Protein AF-A0A1D2NHL7-F1 (afdb_monomer)

Foldseek 3Di:
DDDPPDPPLVRQLVVLVVVLVVLVVVLVCLVPDDPVSHDDPVVNVVSVVVNVVSVVVNVVSVVVVVVVVVVVVVVVVVVVVVVVVVVVVVVVVVVVVVVVVVVVVVVVVVVVVVVVVVVCVVVPDDPVVVVVVVVVCVVQEDPDDDPPDDLPDSRHPDDDPVRVCVDPVVVCVVDDVVVNVVVPPDPDDDDDDDDPDDDDDDPDPPPDDPDDDPPPPPPDDDDDDDDDDDDDDDDDDDDDDDDDDDDDDDD

Structure (mmCIF, N/CA/C/O backbone):
data_AF-A0A1D2NHL7-F1
#
_entry.id   AF-A0A1D2NHL7-F1
#
loop_
_atom_site.group_PDB
_atom_site.id
_atom_site.type_symbol
_atom_site.label_atom_id
_atom_site.label_alt_id
_atom_site.label_comp_id
_atom_site.label_asym_id
_atom_site.label_entity_id
_atom_site.label_seq_id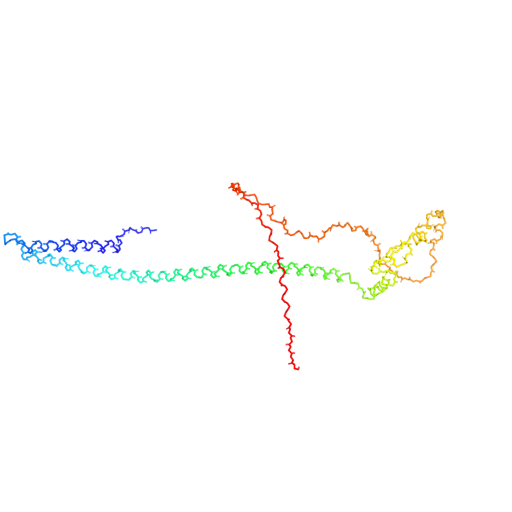
_atom_site.pdbx_PDB_ins_code
_atom_site.Cartn_x
_atom_site.Cartn_y
_atom_site.Cartn_z
_atom_site.occupancy
_atom_site.B_iso_or_equiv
_atom_site.auth_seq_id
_atom_site.auth_comp_id
_atom_site.auth_asym_id
_atom_site.auth_atom_id
_atom_site.pdbx_PDB_model_num
ATOM 1 N N . MET A 1 1 ? -2.638 14.876 27.665 1.00 33.56 1 MET A N 1
ATOM 2 C CA . MET A 1 1 ? -3.626 15.331 28.666 1.00 33.56 1 MET A CA 1
ATOM 3 C C . MET A 1 1 ? -4.374 14.105 29.154 1.00 33.56 1 MET A C 1
ATOM 5 O O . MET A 1 1 ? -5.207 13.591 28.427 1.00 33.56 1 MET A O 1
ATOM 9 N N . SER A 1 2 ? -3.989 13.568 30.312 1.00 39.22 2 SER A N 1
ATOM 10 C CA . SER A 1 2 ? -4.666 12.413 30.906 1.00 39.22 2 SER A CA 1
ATOM 11 C C . SER A 1 2 ? -5.784 12.954 31.784 1.00 39.22 2 SER A C 1
ATOM 13 O O . SER A 1 2 ? -5.514 13.533 32.834 1.00 39.22 2 SER A O 1
ATOM 15 N N . THR A 1 3 ? -7.026 12.843 31.326 1.00 40.97 3 THR A N 1
ATOM 16 C CA . THR A 1 3 ? -8.191 13.068 32.180 1.00 40.97 3 THR A CA 1
ATOM 17 C C . THR A 1 3 ? -8.147 12.065 33.340 1.00 40.97 3 THR A C 1
ATOM 19 O O . THR A 1 3 ? -7.689 10.931 33.149 1.00 40.97 3 THR A O 1
ATOM 22 N N . PRO A 1 4 ? -8.548 12.459 34.563 1.00 47.03 4 PRO A N 1
ATOM 23 C CA . PRO A 1 4 ? -8.677 11.509 35.659 1.00 47.03 4 PRO A CA 1
ATOM 24 C C . PRO A 1 4 ? -9.636 10.412 35.196 1.00 47.03 4 PRO A C 1
ATOM 26 O O . PRO A 1 4 ? -10.691 10.721 34.641 1.00 47.03 4 PRO A O 1
ATOM 29 N N . ARG A 1 5 ? -9.246 9.141 35.356 1.00 54.44 5 ARG A N 1
ATOM 30 C CA . ARG A 1 5 ? -10.109 7.995 35.051 1.00 54.44 5 ARG A CA 1
ATOM 31 C C . ARG A 1 5 ? -11.331 8.079 35.965 1.00 54.44 5 ARG A C 1
ATOM 33 O O . ARG A 1 5 ? -11.297 7.599 37.092 1.00 54.44 5 ARG A O 1
ATOM 40 N N . GLY A 1 6 ? -12.380 8.751 35.496 1.00 67.06 6 GLY A N 1
ATOM 41 C CA . GLY A 1 6 ? -13.722 8.549 36.016 1.00 67.06 6 GLY A CA 1
ATOM 42 C C . GLY A 1 6 ? -14.058 7.065 35.898 1.00 67.06 6 GLY A C 1
ATOM 43 O O . GLY A 1 6 ? -13.547 6.391 35.001 1.00 67.06 6 GLY A O 1
ATOM 44 N N . LEU A 1 7 ? -14.861 6.556 36.831 1.00 75.94 7 LEU A N 1
ATOM 45 C CA . LEU A 1 7 ? -15.329 5.170 36.797 1.00 75.94 7 LEU A CA 1
ATOM 46 C C . LEU A 1 7 ? -15.904 4.863 35.412 1.00 75.94 7 LEU A C 1
ATOM 48 O O . LEU A 1 7 ? -16.650 5.680 34.860 1.00 75.94 7 LEU A O 1
ATOM 52 N N . SER A 1 8 ? -15.552 3.711 34.841 1.00 89.56 8 SER A N 1
ATOM 53 C CA . SER A 1 8 ? -16.114 3.315 33.551 1.00 89.56 8 SER A CA 1
ATOM 54 C C . SER A 1 8 ? -17.630 3.156 33.667 1.00 89.56 8 SER A C 1
ATOM 56 O O . SER A 1 8 ? -18.155 2.804 34.726 1.00 89.56 8 SER A O 1
ATOM 58 N N . THR A 1 9 ? -18.353 3.361 32.565 1.00 89.12 9 THR A N 1
ATOM 59 C CA . THR A 1 9 ? -19.811 3.167 32.519 1.00 89.12 9 THR A CA 1
ATOM 60 C C . THR A 1 9 ? -20.213 1.774 33.021 1.00 89.12 9 THR A C 1
ATOM 62 O O . THR A 1 9 ? -21.215 1.631 33.717 1.00 89.12 9 THR A O 1
ATOM 65 N N . LYS A 1 10 ? -19.378 0.760 32.755 1.00 90.75 10 LYS A N 1
ATOM 66 C CA . LYS A 1 10 ? -19.532 -0.605 33.273 1.00 90.75 10 LYS A CA 1
ATOM 67 C C . LYS A 1 10 ? -19.427 -0.668 34.799 1.00 90.75 10 LYS A C 1
ATOM 69 O O . LYS A 1 10 ? -20.298 -1.249 35.433 1.00 90.75 10 LYS A O 1
ATOM 74 N N . GLU A 1 11 ? -18.375 -0.098 35.383 1.00 92.25 11 GLU A N 1
ATOM 75 C CA . GLU A 1 11 ? -18.176 -0.086 36.842 1.00 92.25 11 GLU A CA 1
ATOM 76 C C . GLU A 1 11 ? -19.279 0.707 37.549 1.00 92.25 11 GLU A C 1
ATOM 78 O O . GLU A 1 11 ? -19.753 0.299 38.605 1.00 92.25 11 GLU A O 1
ATOM 83 N N . LYS A 1 12 ? -19.746 1.799 36.932 1.00 91.88 12 LYS A N 1
ATOM 84 C CA . LYS A 1 12 ? -20.868 2.594 37.437 1.00 91.88 12 LYS A CA 1
ATOM 85 C C . LYS A 1 12 ? -22.185 1.811 37.415 1.00 91.88 12 LYS A C 1
ATOM 87 O O . LYS A 1 12 ? -22.918 1.851 38.397 1.00 91.88 12 LYS A O 1
ATOM 92 N N . LEU A 1 13 ? -22.478 1.085 36.332 1.00 93.25 13 LEU A N 1
ATOM 93 C CA . LEU A 1 13 ? -23.649 0.203 36.255 1.00 93.25 13 LEU A CA 1
ATOM 94 C C . LEU A 1 13 ? -23.590 -0.908 37.305 1.00 93.25 13 LEU A C 1
ATOM 96 O O . LEU A 1 13 ? -24.597 -1.160 37.959 1.00 93.25 13 LEU A O 1
ATOM 100 N N . LEU A 1 14 ? -22.422 -1.533 37.490 1.00 93.81 14 LEU A N 1
ATOM 101 C CA . LEU A 1 14 ? -22.236 -2.584 38.492 1.00 93.81 14 LEU A CA 1
ATOM 102 C C . LEU A 1 14 ? -22.502 -2.056 39.908 1.00 93.81 14 LEU A C 1
ATOM 104 O O . LEU A 1 14 ? -23.298 -2.638 40.633 1.00 93.81 14 LEU A O 1
ATOM 108 N N . GLY A 1 15 ? -21.923 -0.901 40.255 1.00 94.12 15 GLY A N 1
ATOM 109 C CA . GLY A 1 15 ? -22.136 -0.284 41.565 1.00 94.12 15 GLY A CA 1
ATOM 110 C C . GLY A 1 15 ? -23.597 0.098 41.822 1.00 94.12 15 GLY A C 1
ATOM 111 O O . GLY A 1 15 ? -24.088 -0.084 42.928 1.00 94.12 15 GLY A O 1
ATOM 112 N N . ILE A 1 16 ? -24.330 0.564 40.802 1.00 93.94 16 ILE A N 1
ATOM 113 C CA . ILE A 1 16 ? -25.769 0.843 40.948 1.00 93.94 16 ILE A CA 1
ATOM 114 C C . ILE A 1 16 ? -26.561 -0.449 41.206 1.00 93.94 16 ILE A C 1
ATOM 116 O O . ILE A 1 16 ? -27.508 -0.428 41.987 1.00 93.94 16 ILE A O 1
ATOM 120 N N . VAL A 1 17 ? -26.189 -1.568 40.578 1.00 95.50 17 VAL A N 1
ATOM 121 C CA . VAL A 1 17 ? -26.833 -2.870 40.824 1.00 95.50 17 VAL A CA 1
ATOM 122 C C . VAL A 1 17 ? -26.559 -3.358 42.249 1.00 95.50 17 VAL A C 1
ATOM 124 O O . VAL A 1 17 ? -27.504 -3.765 42.923 1.00 95.50 17 VAL A O 1
ATOM 127 N N . ASP A 1 18 ? -25.319 -3.246 42.728 1.00 95.56 18 ASP A N 1
ATOM 128 C CA . ASP A 1 18 ? -24.940 -3.616 44.100 1.00 95.56 18 ASP A CA 1
ATOM 129 C C . ASP A 1 18 ? -25.664 -2.738 45.149 1.00 95.56 18 ASP A C 1
ATOM 131 O O . ASP A 1 18 ? -26.149 -3.230 46.175 1.00 95.56 18 ASP A O 1
ATOM 135 N N . ASP A 1 19 ? -25.811 -1.437 44.870 1.00 94.75 19 ASP A N 1
ATOM 136 C CA . ASP A 1 19 ? -26.586 -0.508 45.702 1.00 94.75 19 ASP A CA 1
ATOM 137 C C . ASP A 1 19 ? -28.073 -0.905 45.741 1.00 94.75 19 ASP A C 1
ATOM 139 O O . ASP A 1 19 ? -28.682 -0.938 46.812 1.00 94.75 19 ASP A O 1
ATOM 143 N N . VAL A 1 20 ? -28.669 -1.230 44.586 1.00 94.50 20 VAL A N 1
ATOM 144 C CA . VAL A 1 20 ? -30.066 -1.690 44.495 1.00 94.50 20 VAL A CA 1
ATOM 145 C C . VAL A 1 20 ? -30.258 -3.003 45.254 1.00 94.50 20 VAL A C 1
ATOM 147 O O . VAL A 1 20 ? -31.247 -3.141 45.973 1.00 94.50 20 VAL A O 1
ATOM 150 N N . GLU A 1 21 ? -29.323 -3.948 45.147 1.00 94.88 21 GLU A N 1
ATOM 151 C CA . GLU A 1 21 ? -29.358 -5.200 45.909 1.00 94.88 21 GLU A CA 1
ATOM 152 C C . GLU A 1 21 ? -29.364 -4.930 47.420 1.00 94.88 21 GLU A C 1
ATOM 154 O O . GLU A 1 21 ? -30.173 -5.507 48.152 1.00 94.88 21 GLU A O 1
ATOM 159 N N . THR A 1 22 ? -28.500 -4.024 47.879 1.00 94.81 22 THR A N 1
ATOM 160 C CA . THR A 1 22 ? -28.396 -3.647 49.295 1.00 94.81 22 THR A CA 1
ATOM 161 C C . THR A 1 22 ? -29.691 -3.000 49.794 1.00 94.81 22 THR A C 1
ATOM 163 O O . THR A 1 22 ? -30.242 -3.430 50.808 1.00 94.81 22 THR A O 1
ATOM 166 N N . ILE A 1 23 ? -30.250 -2.050 49.038 1.00 92.38 23 ILE A N 1
ATOM 167 C CA . ILE A 1 23 ? -31.515 -1.375 49.377 1.00 92.38 23 ILE A CA 1
ATOM 168 C C . ILE A 1 23 ? -32.685 -2.372 49.428 1.00 92.38 23 ILE A C 1
ATOM 170 O O . ILE A 1 23 ? -33.536 -2.301 50.316 1.00 92.38 23 ILE A O 1
ATOM 174 N N . VAL A 1 24 ? -32.746 -3.321 48.487 1.00 92.25 24 VAL A N 1
ATOM 175 C CA . VAL A 1 24 ? -33.805 -4.344 48.452 1.00 92.25 24 VAL A CA 1
ATOM 176 C C . VAL A 1 24 ? -33.684 -5.316 49.629 1.00 92.25 24 VAL A C 1
ATOM 178 O O . VAL A 1 24 ? -34.711 -5.699 50.195 1.00 92.25 24 VAL A O 1
ATOM 181 N N . LYS A 1 25 ? -32.463 -5.689 50.035 1.00 91.62 25 LYS A N 1
ATOM 182 C CA . LYS A 1 25 ? -32.229 -6.502 51.241 1.00 91.62 25 LYS A CA 1
ATOM 183 C C . LYS A 1 25 ? -32.750 -5.798 52.494 1.00 91.62 25 LYS A C 1
ATOM 185 O O . LYS A 1 25 ? -33.552 -6.388 53.215 1.00 91.62 25 LYS A O 1
ATOM 190 N N . GLU A 1 26 ? -32.398 -4.528 52.691 1.00 87.94 26 GLU A N 1
ATOM 191 C CA . GLU A 1 26 ? -32.885 -3.727 53.826 1.00 87.94 26 GLU A CA 1
ATOM 192 C C . GLU A 1 26 ? -34.419 -3.574 53.815 1.00 87.94 26 GLU A C 1
ATOM 194 O O . GLU A 1 26 ? -35.077 -3.703 54.852 1.00 87.94 26 GLU A O 1
ATOM 199 N N . LEU A 1 27 ? -35.027 -3.371 52.640 1.00 86.50 27 LEU A N 1
ATOM 200 C CA . LEU A 1 27 ? -36.486 -3.282 52.492 1.00 86.50 27 LEU A CA 1
ATOM 201 C C . LEU A 1 27 ? -37.198 -4.604 52.842 1.00 86.50 27 LEU A C 1
ATOM 203 O O . LEU A 1 27 ? -38.268 -4.605 53.461 1.00 86.50 27 LEU A O 1
ATOM 207 N N . LEU A 1 28 ? -36.623 -5.743 52.451 1.00 86.81 28 LEU A N 1
ATOM 208 C CA . LEU A 1 28 ? -37.170 -7.066 52.760 1.00 86.81 28 LEU A CA 1
ATOM 209 C C . LEU A 1 28 ? -37.034 -7.398 54.249 1.00 86.81 28 LEU A C 1
ATOM 211 O O . LEU A 1 28 ? -38.015 -7.819 54.866 1.00 86.81 28 LEU A O 1
ATOM 215 N N . GLU A 1 29 ? -35.862 -7.162 54.839 1.00 86.25 29 GLU A N 1
ATOM 216 C CA . GLU A 1 29 ? -35.611 -7.387 56.268 1.00 86.25 29 GLU A CA 1
ATOM 217 C C . GLU A 1 29 ? -36.591 -6.590 57.138 1.00 86.25 29 GLU A C 1
ATOM 219 O O . GLU A 1 29 ? -37.197 -7.123 58.071 1.00 86.25 29 GLU A O 1
ATOM 224 N N . THR A 1 30 ? -36.856 -5.342 56.760 1.00 82.12 30 THR A N 1
ATOM 225 C CA . THR A 1 30 ? -37.768 -4.448 57.490 1.00 82.12 30 THR A CA 1
ATOM 226 C C . THR A 1 30 ? -39.246 -4.770 57.272 1.00 82.12 30 THR A C 1
ATOM 228 O O . THR A 1 30 ? -40.085 -4.469 58.126 1.00 82.12 30 THR A O 1
ATOM 231 N N . THR A 1 31 ? -39.584 -5.449 56.175 1.00 80.88 31 THR A N 1
ATOM 232 C CA . THR A 1 31 ? -40.935 -5.979 55.928 1.00 80.88 31 THR A CA 1
ATOM 233 C C . THR A 1 31 ? -41.211 -7.245 56.749 1.00 80.88 31 THR A C 1
ATOM 235 O O . THR A 1 31 ? -42.338 -7.442 57.219 1.00 80.88 31 THR A O 1
ATOM 238 N N . ILE A 1 32 ? -40.192 -8.089 56.947 1.00 84.00 32 ILE A N 1
ATOM 239 C CA . ILE A 1 32 ? -40.272 -9.369 57.675 1.00 84.00 32 ILE A CA 1
ATOM 240 C C . ILE A 1 32 ? -40.151 -9.173 59.203 1.00 84.00 32 ILE A C 1
ATOM 242 O O . ILE A 1 32 ? -40.634 -10.013 59.968 1.00 84.00 32 ILE A O 1
ATOM 246 N N . ALA A 1 33 ? -39.570 -8.058 59.662 1.00 79.19 33 ALA A N 1
ATOM 247 C CA . ALA A 1 33 ? -39.374 -7.739 61.078 1.00 79.19 33 ALA A CA 1
ATOM 248 C C . ALA A 1 33 ? -40.668 -7.786 61.932 1.00 79.19 33 ALA A C 1
ATOM 250 O O . ALA A 1 33 ? -41.769 -7.407 61.506 1.00 79.19 33 ALA A O 1
ATOM 251 N N . GLN A 1 34 ? -40.534 -8.244 63.187 1.00 65.94 34 GLN A N 1
ATOM 252 C CA . GLN A 1 34 ? -41.635 -8.322 64.160 1.00 65.94 34 GLN A CA 1
ATOM 253 C C . GLN A 1 34 ? -42.154 -6.920 64.538 1.00 65.94 34 GLN A C 1
ATOM 255 O O . GLN A 1 34 ? -41.422 -5.941 64.478 1.00 65.94 34 GLN A O 1
ATOM 260 N N . LYS A 1 35 ? -43.425 -6.804 64.970 1.00 59.16 35 LYS A N 1
ATOM 261 C CA . LYS A 1 35 ? -44.134 -5.521 65.223 1.00 59.16 35 LYS A CA 1
ATOM 262 C C . LYS A 1 35 ? -43.397 -4.498 66.111 1.00 59.16 35 LYS A C 1
ATOM 264 O O . LYS A 1 35 ? -43.759 -3.330 66.043 1.00 59.16 35 LYS A O 1
ATOM 269 N N . GLN A 1 36 ? -42.447 -4.924 66.943 1.00 58.78 36 GLN A N 1
ATOM 270 C CA . GLN A 1 36 ? -41.681 -4.056 67.847 1.00 58.78 36 GLN A CA 1
ATOM 271 C C . GLN A 1 36 ? -40.419 -3.451 67.197 1.00 58.78 36 GLN A C 1
ATOM 273 O O . GLN A 1 36 ? -39.945 -2.439 67.693 1.00 58.78 36 GLN A O 1
ATOM 278 N N . ASP A 1 37 ? -39.950 -4.015 66.075 1.00 60.50 37 ASP A N 1
ATOM 279 C CA . ASP A 1 37 ? -38.737 -3.623 65.323 1.00 60.50 37 ASP A CA 1
ATOM 280 C C . ASP A 1 37 ? -39.062 -3.090 63.912 1.00 60.50 37 ASP A C 1
ATOM 282 O O . ASP A 1 37 ? -38.200 -2.966 63.042 1.00 60.50 37 ASP A O 1
ATOM 286 N N . LYS A 1 38 ? -40.339 -2.798 63.637 1.00 69.50 38 LYS A N 1
ATOM 287 C CA . LYS A 1 38 ? -40.739 -2.226 62.348 1.00 69.50 38 LYS A CA 1
ATOM 288 C C . LYS A 1 38 ? -40.261 -0.782 62.255 1.00 69.50 38 LYS A C 1
ATOM 290 O O . LYS A 1 38 ? -40.637 0.037 63.091 1.00 69.50 38 LYS A O 1
ATOM 295 N N . LEU A 1 39 ? -39.512 -0.484 61.192 1.00 64.75 39 LEU A N 1
ATOM 296 C CA . LEU A 1 39 ? -39.185 0.883 60.790 1.00 64.75 39 LEU A CA 1
ATOM 297 C C . LEU A 1 39 ? -40.432 1.771 60.775 1.00 64.75 39 LEU A C 1
ATOM 299 O O . LEU A 1 39 ? -41.536 1.335 60.417 1.00 64.75 39 LEU A O 1
ATOM 303 N N . SER A 1 40 ? -40.233 3.040 61.118 1.00 75.44 40 SER A N 1
ATOM 304 C CA . SER A 1 40 ? -41.267 4.058 61.008 1.00 75.44 40 SER A CA 1
ATOM 305 C C . SER A 1 40 ? -41.736 4.177 59.556 1.00 75.44 40 SER A C 1
ATOM 307 O O . SER A 1 40 ? -40.958 4.039 58.612 1.00 75.44 40 SER A O 1
ATOM 309 N N . HIS A 1 41 ? -43.015 4.501 59.354 1.00 74.94 41 HIS A N 1
ATOM 310 C CA . HIS A 1 41 ? -43.584 4.702 58.016 1.00 74.94 41 HIS A CA 1
ATOM 311 C C . HIS A 1 41 ? -42.804 5.752 57.194 1.00 74.94 41 HIS A C 1
ATOM 313 O O . HIS A 1 41 ? -42.723 5.652 55.971 1.00 74.94 41 HIS A O 1
ATOM 319 N N . GLY A 1 42 ? -42.178 6.726 57.869 1.00 79.12 42 GLY A N 1
ATOM 320 C CA . GLY A 1 42 ? -41.287 7.705 57.240 1.00 79.12 42 GLY A CA 1
ATOM 321 C C . GLY A 1 42 ? -39.987 7.099 56.697 1.00 79.12 42 GLY A C 1
ATOM 322 O O . GLY A 1 42 ? -39.594 7.419 55.580 1.00 79.12 42 GLY A O 1
ATOM 323 N N . GLU A 1 43 ? -39.361 6.180 57.435 1.00 82.50 43 GLU A N 1
ATOM 324 C CA . GLU A 1 43 ? -38.113 5.507 57.038 1.00 82.50 43 GLU A CA 1
ATOM 325 C C . GLU A 1 43 ? -38.361 4.529 55.883 1.00 82.50 43 GLU A C 1
ATOM 327 O O . GLU A 1 43 ? -37.598 4.493 54.921 1.00 82.50 43 GLU A O 1
ATOM 332 N N . GLN A 1 44 ? -39.493 3.814 55.907 1.00 82.94 44 GLN A N 1
ATOM 333 C CA . GLN A 1 44 ? -39.921 2.971 54.784 1.00 82.94 44 GLN A CA 1
ATOM 334 C C . GLN A 1 44 ? -40.143 3.788 53.503 1.00 82.94 44 GLN A C 1
ATOM 336 O O . GLN A 1 44 ? -39.714 3.383 52.423 1.00 82.94 44 GLN A O 1
ATOM 341 N N . SER A 1 45 ? -40.779 4.958 53.617 1.00 87.00 45 SER A N 1
ATOM 342 C CA . SER A 1 45 ? -40.971 5.868 52.482 1.00 87.00 45 SER A CA 1
ATOM 343 C C . SER A 1 45 ? -39.632 6.369 51.925 1.00 87.00 45 SER A C 1
ATOM 345 O O . SER A 1 45 ? -39.452 6.447 50.710 1.00 87.00 45 SER A O 1
ATOM 347 N N . GLN A 1 46 ? -38.656 6.634 52.797 1.00 88.81 46 GLN A N 1
ATOM 348 C CA . GLN A 1 46 ? -37.326 7.098 52.407 1.00 88.81 46 GLN A CA 1
ATOM 349 C C . GLN A 1 46 ? -36.504 6.016 51.685 1.00 88.81 46 GLN A C 1
ATOM 351 O O . GLN A 1 46 ? -35.855 6.321 50.685 1.00 88.81 46 GLN A O 1
A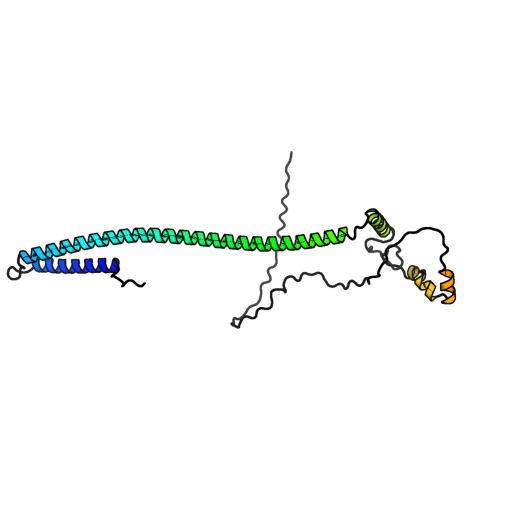TOM 356 N N . ILE A 1 47 ? -36.593 4.752 52.114 1.00 87.38 47 ILE A N 1
ATOM 357 C CA . ILE A 1 47 ? -35.974 3.605 51.421 1.00 87.38 47 ILE A CA 1
ATOM 358 C C . ILE A 1 47 ? -36.587 3.419 50.024 1.00 87.38 47 ILE A C 1
ATOM 360 O O . ILE A 1 47 ? -35.863 3.236 49.045 1.00 87.38 47 ILE A O 1
ATOM 364 N N . ILE A 1 48 ? -37.914 3.532 49.899 1.00 89.25 48 ILE A N 1
ATOM 365 C CA . ILE A 1 48 ? -38.603 3.442 48.601 1.00 89.25 48 ILE A CA 1
ATOM 366 C C . ILE A 1 48 ? -38.185 4.594 47.675 1.00 89.25 48 ILE A C 1
ATOM 368 O O . ILE A 1 48 ? -37.908 4.363 46.498 1.00 89.25 48 ILE A O 1
ATOM 372 N N . GLN A 1 49 ? -38.086 5.825 48.187 1.00 92.12 49 GLN A N 1
ATOM 373 C CA . GLN A 1 49 ? -37.601 6.967 47.404 1.00 92.12 49 GLN A CA 1
ATOM 374 C C . GLN A 1 49 ? -36.149 6.781 46.948 1.00 92.12 49 GLN A C 1
ATOM 376 O O . GLN A 1 49 ? -35.825 7.092 45.801 1.00 92.12 49 GLN A O 1
ATOM 381 N N . LEU A 1 50 ? -35.284 6.237 47.810 1.00 93.44 50 LEU A N 1
ATOM 382 C CA . LEU A 1 50 ? -33.897 5.934 47.462 1.00 93.44 50 LEU A CA 1
ATOM 383 C C . LEU A 1 50 ? -33.811 4.864 46.363 1.00 93.44 50 LEU A C 1
ATOM 385 O O . LEU A 1 50 ? -33.036 5.021 45.419 1.00 93.44 50 LEU A O 1
ATOM 389 N N . LEU A 1 51 ? -34.650 3.826 46.438 1.00 93.06 51 LEU A N 1
ATOM 390 C CA . LEU A 1 51 ? -34.754 2.795 45.404 1.00 93.06 51 LEU A CA 1
ATOM 391 C C . LEU A 1 51 ? -35.214 3.379 44.059 1.00 93.06 51 LEU A C 1
ATOM 393 O O . LEU A 1 51 ? -34.635 3.063 43.020 1.00 93.06 51 LEU A O 1
ATOM 397 N N . MET A 1 52 ? -36.228 4.250 44.069 1.00 94.12 52 MET A N 1
ATOM 398 C CA . MET A 1 52 ? -36.695 4.934 42.857 1.00 94.12 52 MET A CA 1
ATOM 399 C C . MET A 1 52 ? -35.599 5.818 42.251 1.00 94.12 52 MET A C 1
ATOM 401 O O . MET A 1 52 ? -35.366 5.746 41.046 1.00 94.12 52 MET A O 1
ATOM 405 N N . SER A 1 53 ? -34.877 6.570 43.088 1.00 95.50 53 SER A N 1
ATOM 406 C CA . SER A 1 53 ? -33.738 7.395 42.668 1.00 95.50 53 SER A CA 1
ATOM 407 C C . SER A 1 53 ? -32.646 6.554 41.994 1.00 95.50 53 SER A C 1
ATOM 409 O O . SER A 1 53 ? -32.228 6.849 40.875 1.00 95.50 53 SER A O 1
ATOM 411 N N . LYS A 1 54 ? -32.249 5.429 42.608 1.00 94.31 54 LYS A N 1
ATOM 412 C CA . LYS A 1 54 ? -31.250 4.513 42.029 1.00 94.31 54 LYS A CA 1
ATOM 413 C C . LYS A 1 54 ? -31.720 3.843 40.741 1.00 94.31 54 LYS A C 1
ATOM 415 O O . LYS A 1 54 ? -30.917 3.623 39.838 1.00 94.31 54 LYS A O 1
ATOM 420 N N . ASN A 1 55 ? -33.010 3.549 40.621 1.00 94.69 55 ASN A N 1
ATOM 421 C CA . ASN A 1 55 ? -33.595 3.032 39.388 1.00 94.69 55 ASN A CA 1
ATOM 422 C C . ASN A 1 55 ? -33.565 4.067 38.246 1.00 94.69 55 ASN A C 1
ATOM 424 O O . ASN A 1 55 ? -33.331 3.697 37.093 1.00 94.69 55 ASN A O 1
ATOM 428 N N . ASP A 1 56 ? -33.758 5.352 38.541 1.00 95.69 56 ASP A N 1
ATOM 429 C CA . ASP A 1 56 ? -33.634 6.416 37.539 1.00 95.69 56 ASP A CA 1
ATOM 430 C C . ASP A 1 56 ? -32.164 6.649 37.140 1.00 95.69 56 ASP A C 1
ATOM 432 O O . ASP A 1 56 ? -31.859 6.748 35.945 1.00 95.69 56 ASP A O 1
ATOM 436 N N . ASP A 1 57 ? -31.237 6.604 38.103 1.00 93.75 57 ASP A N 1
ATOM 437 C CA . ASP A 1 57 ? -29.790 6.611 37.842 1.00 93.75 57 ASP A CA 1
ATOM 438 C C . ASP A 1 57 ? -29.360 5.421 36.969 1.00 93.75 57 ASP A C 1
ATOM 440 O O . ASP A 1 57 ? -28.562 5.581 36.037 1.00 93.75 57 ASP A O 1
ATOM 444 N N . PHE A 1 58 ? -29.905 4.227 37.229 1.00 94.06 58 PHE A N 1
ATOM 445 C CA . PHE A 1 58 ? -29.645 3.028 36.433 1.00 94.06 58 PHE A CA 1
ATOM 446 C C . PHE A 1 58 ? -30.088 3.221 34.982 1.00 94.06 58 PHE A C 1
ATOM 448 O O . PHE A 1 58 ? -29.291 3.014 34.068 1.00 94.06 58 PHE A O 1
ATOM 455 N N . LYS A 1 59 ? -31.325 3.683 34.759 1.00 95.31 59 LYS A N 1
ATOM 456 C CA . LYS A 1 59 ? -31.854 3.953 33.409 1.00 95.31 59 LYS A CA 1
ATOM 457 C C . LYS A 1 59 ? -31.018 4.988 32.661 1.00 95.31 59 LYS A C 1
ATOM 459 O O . LYS A 1 59 ? -30.704 4.788 31.491 1.00 95.31 59 LYS A O 1
ATOM 464 N N . SER A 1 60 ? -30.632 6.070 33.335 1.00 94.44 60 SER A N 1
ATOM 465 C CA . SER A 1 60 ? -29.773 7.108 32.756 1.00 94.44 60 SER A CA 1
ATOM 466 C C . SER A 1 60 ? -28.411 6.543 32.335 1.00 94.44 60 SER A C 1
ATOM 468 O O . SER A 1 60 ? -27.954 6.753 31.211 1.00 94.44 60 SER A O 1
ATOM 470 N N . THR A 1 61 ? -27.791 5.740 33.204 1.00 92.38 61 THR A N 1
ATOM 471 C CA . THR A 1 61 ? -26.485 5.124 32.925 1.00 92.38 61 THR A CA 1
ATOM 472 C C . THR A 1 61 ? -26.578 4.045 31.835 1.00 92.38 61 THR A C 1
ATOM 474 O O . THR A 1 61 ? -25.646 3.885 31.047 1.00 92.38 61 THR A O 1
ATOM 477 N N . LEU A 1 62 ? -27.710 3.342 31.738 1.00 94.56 62 LEU A N 1
ATOM 478 C CA . LEU A 1 62 ? -27.988 2.360 30.688 1.00 94.56 62 LEU A CA 1
ATOM 479 C C . LEU A 1 62 ? -28.142 3.018 29.308 1.00 94.56 62 LEU A C 1
ATOM 481 O O . LEU A 1 62 ? -27.597 2.510 28.329 1.00 94.56 62 LEU A O 1
ATOM 485 N N . ASN A 1 63 ? -28.831 4.159 29.229 1.00 95.25 63 ASN A N 1
ATOM 486 C CA . ASN A 1 63 ? -28.951 4.922 27.983 1.00 95.25 63 ASN A CA 1
ATOM 487 C C . ASN A 1 63 ? -27.577 5.375 27.481 1.00 95.25 63 ASN A C 1
ATOM 489 O O . ASN A 1 63 ? -27.252 5.175 26.313 1.00 95.25 63 ASN A O 1
ATOM 493 N N . LEU A 1 64 ? -26.735 5.887 28.383 1.00 93.81 64 LEU A N 1
ATOM 494 C CA . LEU A 1 64 ? -25.363 6.271 28.053 1.00 93.81 64 LEU A CA 1
ATOM 495 C C . LEU A 1 64 ? -24.551 5.076 27.527 1.00 93.81 64 LEU A C 1
ATOM 497 O O . LEU A 1 64 ? -23.814 5.217 26.555 1.00 93.81 64 LEU A O 1
ATOM 501 N N . ALA A 1 65 ? -24.705 3.887 28.119 1.00 94.94 65 ALA A N 1
ATOM 502 C CA . ALA A 1 65 ? -24.047 2.677 27.621 1.00 94.94 65 ALA A CA 1
ATOM 503 C C . ALA A 1 65 ? -24.507 2.295 26.200 1.00 94.94 65 ALA A C 1
ATOM 505 O O . ALA A 1 65 ? -23.681 1.873 25.390 1.00 94.94 65 ALA A O 1
ATOM 506 N N . CYS A 1 66 ? -25.793 2.481 25.881 1.00 94.31 66 CYS A N 1
ATOM 507 C CA . CYS A 1 66 ? -26.319 2.252 24.531 1.00 94.31 66 CYS A CA 1
ATOM 508 C C . CYS A 1 66 ? -25.724 3.240 23.517 1.00 94.31 66 CYS A C 1
ATOM 510 O O . CYS A 1 66 ? -25.281 2.828 22.447 1.00 94.31 66 CYS A O 1
ATOM 512 N N . GLU A 1 67 ? -25.639 4.526 23.865 1.00 95.62 67 GLU A N 1
ATOM 513 C CA . GLU A 1 67 ? -24.990 5.535 23.016 1.00 95.62 67 GLU A CA 1
ATOM 514 C C . GLU A 1 67 ? -23.507 5.208 22.786 1.00 95.62 67 GLU A C 1
ATOM 516 O O . GLU A 1 67 ? -23.008 5.296 21.661 1.00 95.62 67 GLU A O 1
ATOM 521 N N . GLN A 1 68 ? -22.802 4.768 23.835 1.00 94.00 68 GLN A N 1
ATOM 522 C CA . GLN A 1 68 ? -21.407 4.334 23.735 1.00 94.00 68 GLN A CA 1
ATOM 523 C C . GLN A 1 68 ? -21.254 3.156 22.761 1.00 94.00 68 GLN A C 1
ATOM 525 O O . GLN A 1 68 ? -20.351 3.165 21.929 1.00 94.00 68 GLN A O 1
ATOM 530 N N . GLN A 1 69 ? -22.166 2.182 22.815 1.00 95.06 69 GLN A N 1
ATOM 531 C CA . GLN A 1 69 ? -22.166 1.031 21.913 1.00 95.06 69 GLN A CA 1
ATOM 532 C C . GLN A 1 69 ? -22.343 1.447 20.445 1.00 95.06 69 GLN A C 1
ATOM 534 O O . GLN A 1 69 ? -21.670 0.900 19.569 1.00 95.06 69 GLN A O 1
ATOM 539 N N . GLU A 1 70 ? -23.220 2.410 20.151 1.00 96.88 70 GLU A N 1
ATOM 540 C CA . GLU A 1 70 ? -23.379 2.925 18.784 1.00 96.88 70 GLU A CA 1
ATOM 541 C C . GLU A 1 70 ? -22.111 3.626 18.280 1.00 96.88 70 GLU A C 1
ATOM 543 O O . GLU A 1 70 ? -21.738 3.488 17.110 1.00 96.88 70 GLU A O 1
ATOM 548 N N . ILE A 1 71 ? -21.438 4.381 19.153 1.00 96.31 71 ILE A N 1
ATOM 549 C CA . ILE A 1 71 ? -20.163 5.030 18.829 1.00 96.31 71 ILE A CA 1
ATOM 550 C C . ILE A 1 71 ? -19.091 3.975 18.558 1.00 96.31 71 ILE A C 1
ATOM 552 O O . ILE A 1 71 ? -18.380 4.081 17.559 1.00 96.31 71 ILE A O 1
ATOM 556 N N . ASP A 1 72 ? -19.006 2.939 19.389 1.00 95.69 72 ASP A N 1
ATOM 557 C CA . ASP A 1 72 ? -18.039 1.854 19.223 1.00 95.69 72 ASP A CA 1
ATOM 558 C C . ASP A 1 72 ? -18.270 1.091 17.912 1.00 95.69 72 ASP A C 1
ATOM 560 O O . ASP A 1 72 ? -17.316 0.793 17.193 1.00 95.69 72 ASP A O 1
ATOM 564 N N . GLN A 1 73 ? -19.526 0.846 17.524 1.00 97.75 73 GLN A N 1
ATOM 565 C CA . GLN A 1 73 ? -19.841 0.251 16.220 1.00 97.75 73 GLN A CA 1
ATOM 566 C C . GLN A 1 73 ? -19.360 1.123 15.056 1.00 97.75 73 GLN A C 1
ATOM 568 O O . GLN A 1 73 ? -18.717 0.619 14.132 1.00 97.75 73 GLN A O 1
ATOM 573 N N . LYS A 1 74 ? -19.618 2.436 15.114 1.00 97.88 74 LYS A N 1
ATOM 574 C CA . LYS A 1 74 ? -19.132 3.387 14.100 1.00 97.88 74 LYS A CA 1
ATOM 575 C C . LYS A 1 74 ? -17.605 3.431 14.065 1.00 97.88 74 LYS A C 1
ATOM 577 O O . LYS A 1 74 ? -17.022 3.486 12.986 1.00 97.88 74 LYS A O 1
ATOM 582 N N . MET A 1 75 ? -16.956 3.363 15.225 1.00 97.38 75 MET A N 1
ATOM 583 C CA . MET A 1 75 ? -15.499 3.337 15.342 1.00 97.38 75 MET A CA 1
ATOM 584 C C . MET A 1 75 ? -14.906 2.083 14.695 1.00 97.38 75 MET A C 1
ATOM 586 O O . MET A 1 75 ? -13.947 2.190 13.934 1.00 97.38 75 MET A O 1
ATOM 590 N N . LEU A 1 76 ? -15.496 0.910 14.941 1.00 97.62 76 LEU A N 1
ATOM 591 C CA . LEU A 1 76 ? -15.073 -0.349 14.324 1.00 97.62 76 LEU A CA 1
ATOM 592 C C . LEU A 1 76 ? -15.264 -0.333 12.806 1.00 97.62 76 LEU A C 1
ATOM 594 O O . LEU A 1 76 ? -14.373 -0.758 12.069 1.00 97.62 76 LEU A O 1
ATOM 598 N N . GLN A 1 77 ? -16.394 0.194 12.332 1.00 97.94 77 GLN A N 1
ATOM 599 C CA . GLN A 1 77 ? -16.644 0.340 10.902 1.00 97.94 77 GLN A CA 1
ATOM 600 C C . GLN A 1 77 ? -15.600 1.256 10.254 1.00 97.94 77 GLN A C 1
ATOM 602 O O . GLN A 1 77 ? -14.983 0.870 9.261 1.00 97.94 77 GLN A O 1
ATOM 607 N N . LEU A 1 78 ? -15.342 2.423 10.847 1.00 98.25 78 LEU A N 1
ATOM 608 C CA . LEU A 1 78 ? -14.339 3.357 10.341 1.00 98.25 78 LEU A CA 1
ATOM 609 C C . LEU A 1 78 ? -12.931 2.746 10.364 1.00 98.25 78 LEU A C 1
ATOM 611 O O . LEU A 1 78 ? -12.192 2.882 9.395 1.00 98.25 78 LEU A O 1
ATOM 615 N N . ALA A 1 79 ? -12.571 2.019 11.424 1.00 97.94 79 ALA A N 1
ATOM 616 C CA . ALA A 1 79 ? -11.290 1.320 11.507 1.00 97.94 79 ALA A CA 1
ATOM 617 C C . ALA A 1 79 ? -11.129 0.273 10.391 1.00 97.94 79 ALA A C 1
ATOM 619 O O . ALA A 1 79 ? -10.052 0.156 9.806 1.00 97.94 79 ALA A O 1
ATOM 620 N N . SER A 1 80 ? -12.201 -0.454 10.054 1.00 97.81 80 SER A N 1
ATOM 621 C CA . SER A 1 80 ? -12.186 -1.410 8.940 1.00 97.81 80 SER A CA 1
ATOM 622 C C . SER A 1 80 ? -12.009 -0.726 7.581 1.00 97.81 80 SER A C 1
ATOM 624 O O . SER A 1 80 ? -11.299 -1.238 6.715 1.00 97.81 80 SER A O 1
ATOM 626 N N . GLU A 1 81 ? -12.606 0.454 7.406 1.00 98.12 81 GLU A N 1
ATOM 627 C CA . GLU A 1 81 ? -12.484 1.232 6.179 1.00 98.12 81 GLU A CA 1
ATOM 628 C C . GLU A 1 81 ? -11.070 1.802 6.022 1.00 98.12 81 GLU A C 1
ATOM 630 O O . GLU A 1 81 ? -10.468 1.663 4.959 1.00 98.12 81 GLU A O 1
ATOM 635 N N . VAL A 1 82 ? -10.498 2.356 7.096 1.00 98.38 82 VAL A N 1
ATOM 636 C CA . VAL A 1 82 ? -9.099 2.814 7.124 1.00 98.38 82 VAL A CA 1
ATOM 637 C C . VAL A 1 82 ? -8.152 1.671 6.773 1.00 98.38 82 VAL A C 1
ATOM 639 O O . VAL A 1 82 ? -7.287 1.842 5.920 1.00 98.38 82 VAL A O 1
ATOM 642 N N . TYR A 1 83 ? -8.359 0.485 7.350 1.00 98.31 83 TYR A N 1
ATOM 643 C CA . TYR A 1 83 ? -7.546 -0.685 7.024 1.00 98.31 83 TYR A CA 1
ATOM 644 C C . TYR A 1 83 ? -7.620 -1.048 5.534 1.00 98.31 83 TYR A C 1
ATOM 646 O O . TYR A 1 83 ? -6.601 -1.362 4.921 1.00 98.31 83 TYR A O 1
ATOM 654 N N . LYS A 1 84 ? -8.811 -0.978 4.929 1.00 98.38 84 LYS A N 1
ATOM 655 C CA . LYS A 1 84 ? -8.986 -1.228 3.494 1.00 98.38 84 LYS A CA 1
ATOM 656 C C . LYS A 1 84 ? -8.242 -0.191 2.646 1.00 98.38 84 LYS A C 1
ATOM 658 O O . LYS A 1 84 ? -7.517 -0.574 1.730 1.00 98.38 84 LYS A O 1
ATOM 663 N N . HIS A 1 85 ? -8.383 1.094 2.970 1.00 98.19 85 HIS A N 1
ATOM 664 C CA . HIS A 1 85 ? -7.681 2.172 2.266 1.00 98.19 85 HIS A CA 1
ATOM 665 C C . HIS A 1 85 ? -6.160 2.038 2.394 1.00 98.19 85 HIS A C 1
ATOM 667 O O . HIS A 1 85 ? -5.450 2.200 1.405 1.00 98.19 85 HIS A O 1
ATOM 673 N N . ASP A 1 86 ? -5.647 1.653 3.563 1.00 98.38 86 ASP A N 1
ATOM 674 C CA . ASP A 1 86 ? -4.215 1.396 3.756 1.00 98.38 86 ASP A CA 1
ATOM 675 C C . ASP A 1 86 ? -3.706 0.256 2.859 1.00 98.38 86 ASP A C 1
ATOM 677 O O . ASP A 1 86 ? -2.623 0.361 2.278 1.00 98.38 86 ASP A O 1
ATOM 681 N N . GLN A 1 87 ? -4.488 -0.817 2.690 1.00 98.31 87 GLN A N 1
ATOM 682 C CA . GLN A 1 87 ? -4.148 -1.902 1.760 1.00 98.31 87 GLN A CA 1
ATOM 683 C C . GLN A 1 87 ? -4.114 -1.415 0.303 1.00 98.31 87 GLN A C 1
ATOM 685 O O . GLN A 1 87 ? -3.191 -1.749 -0.444 1.00 98.31 87 GLN A O 1
ATOM 690 N N . GLU A 1 88 ? -5.086 -0.597 -0.105 1.00 98.25 88 GLU A N 1
ATOM 691 C CA . GLU A 1 88 ? -5.127 -0.011 -1.450 1.00 98.25 88 GLU A CA 1
ATOM 692 C C . GLU A 1 88 ? -3.927 0.919 -1.701 1.00 98.25 88 GLU A C 1
ATOM 694 O O . GLU A 1 88 ? -3.288 0.833 -2.753 1.00 98.25 88 GLU A O 1
ATOM 699 N N . ILE A 1 89 ? -3.548 1.737 -0.714 1.00 98.50 89 ILE A N 1
ATOM 700 C CA . ILE A 1 89 ? -2.359 2.601 -0.780 1.00 98.50 89 ILE A CA 1
ATOM 701 C C . ILE A 1 89 ? -1.086 1.763 -0.933 1.00 98.50 89 ILE A C 1
ATOM 703 O O . ILE A 1 89 ? -0.237 2.085 -1.770 1.00 98.50 89 ILE A O 1
ATOM 707 N N . GLN A 1 90 ? -0.946 0.675 -0.172 1.00 98.25 90 GLN A N 1
ATOM 708 C CA . GLN A 1 90 ? 0.214 -0.216 -0.276 1.00 98.25 90 GLN A CA 1
ATOM 709 C C . GLN A 1 90 ? 0.313 -0.867 -1.660 1.00 98.25 90 GLN A C 1
ATOM 711 O O . GLN A 1 90 ? 1.400 -0.908 -2.249 1.00 98.25 90 GLN A O 1
ATOM 716 N N . MET A 1 91 ? -0.812 -1.329 -2.211 1.00 98.38 91 MET A N 1
ATOM 717 C CA . MET A 1 91 ? -0.856 -1.886 -3.566 1.00 98.38 91 MET A CA 1
ATOM 718 C C . MET A 1 91 ? -0.487 -0.839 -4.620 1.00 98.38 91 MET A C 1
ATOM 720 O O . MET A 1 91 ? 0.349 -1.105 -5.487 1.00 98.38 91 MET A O 1
ATOM 724 N N . LEU A 1 92 ? -1.032 0.376 -4.516 1.00 98.44 92 LEU A N 1
ATOM 725 C CA . LEU A 1 92 ? -0.711 1.462 -5.440 1.00 98.44 92 LEU A CA 1
ATOM 726 C C . LEU A 1 92 ? 0.771 1.851 -5.367 1.00 98.44 92 LEU A C 1
ATOM 728 O O . LEU A 1 92 ? 1.417 2.034 -6.400 1.00 98.44 92 LEU A O 1
ATOM 732 N N . GLN A 1 93 ? 1.340 1.922 -4.163 1.00 98.25 93 GLN A N 1
ATOM 733 C CA . GLN A 1 93 ? 2.760 2.212 -3.973 1.00 98.25 93 GLN A CA 1
ATOM 734 C C . GLN A 1 93 ? 3.649 1.136 -4.609 1.00 98.25 93 GLN A C 1
ATOM 736 O O . GLN A 1 93 ? 4.683 1.464 -5.199 1.00 98.25 93 GLN A O 1
ATOM 741 N N . LYS A 1 94 ? 3.261 -0.140 -4.507 1.00 98.31 94 LYS A N 1
ATOM 742 C CA . LYS A 1 94 ? 3.974 -1.245 -5.156 1.00 98.31 94 LYS A CA 1
ATOM 743 C C . LYS A 1 94 ? 3.959 -1.086 -6.677 1.00 98.31 94 LYS A C 1
ATOM 745 O O . LYS A 1 94 ? 5.027 -1.086 -7.285 1.00 98.31 94 LYS A O 1
ATOM 750 N N . HIS A 1 95 ? 2.789 -0.865 -7.272 1.00 98.25 95 HIS A N 1
ATOM 751 C CA . HIS A 1 95 ? 2.674 -0.675 -8.719 1.00 98.25 95 HIS A CA 1
ATOM 752 C C . HIS A 1 95 ? 3.423 0.557 -9.222 1.00 98.25 95 HIS A C 1
ATOM 754 O O . HIS A 1 95 ? 4.022 0.512 -10.294 1.00 98.25 95 HIS A O 1
ATOM 760 N N . LEU A 1 96 ? 3.453 1.641 -8.444 1.00 98.38 96 LEU A N 1
ATOM 761 C CA . LEU A 1 96 ? 4.217 2.829 -8.815 1.00 98.38 96 LEU A CA 1
ATOM 762 C C . LEU A 1 96 ? 5.725 2.547 -8.845 1.00 98.38 96 LEU A C 1
ATOM 764 O O . LEU A 1 96 ? 6.407 2.981 -9.770 1.00 98.38 96 LEU A O 1
ATOM 768 N N . LYS A 1 97 ? 6.243 1.783 -7.875 1.00 98.31 97 LYS A N 1
ATOM 769 C CA . LYS A 1 97 ? 7.650 1.350 -7.873 1.00 98.31 97 LYS A CA 1
ATOM 770 C C . LYS A 1 97 ? 7.959 0.435 -9.057 1.00 98.31 97 LYS A C 1
ATOM 772 O O . LYS A 1 97 ? 8.978 0.613 -9.715 1.00 98.31 97 LYS A O 1
ATOM 777 N N . GLU A 1 98 ? 7.079 -0.517 -9.356 1.00 98.00 98 GLU A N 1
ATOM 778 C CA . GLU A 1 98 ? 7.227 -1.396 -10.524 1.00 98.00 98 GLU A CA 1
ATOM 779 C C . GLU A 1 98 ? 7.257 -0.580 -11.827 1.00 98.00 98 GLU A C 1
ATOM 781 O O . GLU A 1 98 ? 8.166 -0.748 -12.643 1.00 98.00 98 GLU A O 1
ATOM 786 N N . ALA A 1 99 ? 6.333 0.370 -11.989 1.00 98.38 99 ALA A N 1
ATOM 787 C CA . ALA A 1 99 ? 6.287 1.254 -13.150 1.00 98.38 99 ALA A CA 1
ATOM 788 C C . ALA A 1 99 ? 7.553 2.116 -13.285 1.00 98.38 99 ALA A C 1
ATOM 790 O O . ALA A 1 99 ? 8.085 2.244 -14.388 1.00 98.38 99 ALA A O 1
ATOM 791 N N . ASP A 1 100 ? 8.069 2.661 -12.181 1.00 97.88 100 ASP A N 1
ATOM 792 C CA . ASP A 1 100 ? 9.305 3.452 -12.169 1.00 97.88 100 ASP A CA 1
ATOM 793 C C . ASP A 1 100 ? 10.523 2.629 -12.620 1.00 97.88 100 ASP A C 1
ATOM 795 O O . ASP A 1 100 ? 11.304 3.067 -13.471 1.00 97.88 100 ASP A O 1
ATOM 799 N N . THR A 1 101 ? 10.652 1.391 -12.131 1.00 97.81 101 THR A N 1
ATOM 800 C CA . THR A 1 101 ? 11.747 0.497 -12.546 1.00 97.81 101 THR A CA 1
ATOM 801 C C . THR A 1 101 ? 11.667 0.121 -14.027 1.00 97.81 101 THR A C 1
ATOM 803 O O . THR A 1 101 ? 12.686 0.129 -14.733 1.00 97.81 101 THR A O 1
ATOM 806 N N . LEU A 1 102 ? 10.459 -0.151 -14.530 1.00 98.25 102 LEU A N 1
ATOM 807 C CA . LEU A 1 102 ? 10.225 -0.464 -15.937 1.00 98.25 102 LEU A CA 1
ATOM 808 C C . LEU A 1 102 ? 10.552 0.741 -16.821 1.00 98.25 102 LEU A C 1
ATOM 810 O O . LEU A 1 102 ? 11.269 0.600 -17.816 1.00 98.25 102 LEU A O 1
ATOM 814 N N . LEU A 1 103 ? 10.085 1.931 -16.439 1.00 98.19 103 LEU A N 1
ATOM 815 C CA . LEU A 1 103 ? 10.323 3.160 -17.188 1.00 98.19 103 LEU A CA 1
ATOM 816 C C . LEU A 1 103 ? 11.806 3.544 -17.186 1.00 98.19 103 LEU A C 1
ATOM 818 O O . LEU A 1 103 ? 12.342 3.895 -18.236 1.00 98.19 103 LEU A O 1
ATOM 822 N N . SER A 1 104 ? 12.492 3.404 -16.051 1.00 98.19 104 SER A N 1
ATOM 823 C CA . SER A 1 104 ? 13.938 3.630 -15.946 1.00 98.19 104 SER A CA 1
ATOM 824 C C . SER A 1 104 ? 14.727 2.715 -16.884 1.00 98.19 104 SER A C 1
ATOM 826 O O . SER A 1 104 ? 15.618 3.171 -17.608 1.00 98.19 104 SER A O 1
ATOM 828 N N . THR A 1 105 ? 14.353 1.435 -16.939 1.00 98.06 105 THR A N 1
ATOM 829 C CA . THR A 1 105 ? 14.976 0.453 -17.838 1.00 98.06 105 THR A CA 1
ATOM 830 C C . THR A 1 105 ? 14.703 0.787 -19.304 1.00 98.06 105 THR A C 1
ATOM 832 O O . THR A 1 105 ? 15.630 0.814 -20.117 1.00 98.06 105 THR A O 1
ATOM 835 N N . ALA A 1 106 ? 13.452 1.101 -19.647 1.00 98.44 106 ALA A N 1
ATOM 836 C CA . ALA A 1 106 ? 13.067 1.483 -21.002 1.00 98.44 106 ALA A CA 1
ATOM 837 C C . ALA A 1 106 ? 13.801 2.751 -21.466 1.00 98.44 106 ALA A C 1
ATOM 839 O O . ALA A 1 106 ? 14.287 2.811 -22.596 1.00 98.44 106 ALA A O 1
ATOM 840 N N . LEU A 1 107 ? 13.949 3.742 -20.584 1.00 98.38 107 LEU A N 1
ATOM 841 C CA . LEU A 1 107 ? 14.648 4.991 -20.877 1.00 98.38 107 LEU A CA 1
ATOM 842 C C . LEU A 1 107 ? 16.149 4.764 -21.082 1.00 98.38 107 LEU A C 1
ATOM 844 O O . LEU A 1 107 ? 16.735 5.337 -22.003 1.00 98.38 107 LEU A O 1
ATOM 848 N N . PHE A 1 108 ? 16.771 3.905 -20.271 1.00 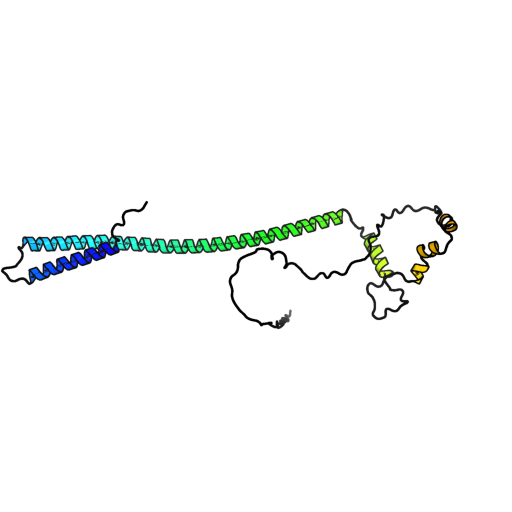98.19 108 PHE A N 1
ATOM 849 C CA . PHE A 1 108 ? 18.168 3.517 -20.461 1.00 98.19 108 PHE A CA 1
ATOM 850 C C . PHE A 1 108 ? 18.386 2.831 -21.817 1.00 98.19 108 PHE A C 1
ATOM 852 O O . PHE A 1 108 ? 19.263 3.235 -22.584 1.00 98.19 108 PHE A O 1
ATOM 859 N N . GLN A 1 109 ? 17.545 1.850 -22.156 1.00 98.38 109 GLN A N 1
ATOM 860 C CA . GLN A 1 109 ? 17.614 1.155 -23.443 1.00 98.38 109 GLN A CA 1
ATOM 861 C C . GLN A 1 109 ? 17.365 2.103 -24.624 1.00 98.38 109 GLN A C 1
ATOM 863 O O . GLN A 1 109 ? 18.063 2.030 -25.635 1.00 98.38 109 GLN A O 1
ATOM 868 N N . ALA A 1 110 ? 16.407 3.025 -24.501 1.00 98.25 110 ALA A N 1
ATOM 869 C CA . ALA A 1 110 ? 16.125 4.021 -25.530 1.00 98.25 110 ALA A CA 1
ATOM 870 C C . ALA A 1 110 ? 17.327 4.945 -25.773 1.00 98.25 110 ALA A C 1
ATOM 872 O O . ALA A 1 110 ? 17.681 5.190 -26.926 1.00 98.25 110 ALA A O 1
ATOM 873 N N . LYS A 1 111 ? 18.001 5.400 -24.707 1.00 97.75 111 LYS A N 1
ATOM 874 C CA . LYS A 1 111 ? 19.240 6.188 -24.815 1.00 97.75 111 LYS A CA 1
ATOM 875 C C . LYS A 1 111 ? 20.354 5.404 -25.502 1.00 97.75 111 LYS A C 1
ATOM 877 O O . LYS A 1 111 ? 20.961 5.910 -26.438 1.00 97.75 111 LYS A O 1
ATOM 882 N N . GLN A 1 112 ? 20.561 4.147 -25.111 1.00 97.94 112 GLN A N 1
ATOM 883 C CA . GLN A 1 112 ? 21.565 3.294 -25.746 1.00 97.94 112 GLN A CA 1
ATOM 884 C C . GLN A 1 112 ? 21.288 3.100 -27.247 1.00 97.94 112 GLN A C 1
ATOM 886 O O . GLN A 1 112 ? 22.209 3.171 -28.062 1.00 97.94 112 GLN A O 1
ATOM 891 N N . LYS A 1 113 ? 20.020 2.896 -27.631 1.00 97.44 113 LYS A N 1
ATOM 892 C CA . LYS A 1 113 ? 19.625 2.810 -29.045 1.00 97.44 113 LYS A CA 1
ATOM 893 C C . LYS A 1 113 ? 19.832 4.129 -29.784 1.00 97.44 113 LYS A C 1
ATOM 895 O O . LYS A 1 113 ? 20.269 4.106 -30.930 1.00 97.44 113 LYS A O 1
ATOM 900 N N . LEU A 1 114 ? 19.559 5.266 -29.148 1.00 97.69 114 LEU A N 1
ATOM 901 C CA . LEU A 1 114 ? 19.801 6.578 -29.744 1.00 97.69 114 LEU A CA 1
ATOM 902 C C . LEU A 1 114 ? 21.291 6.790 -30.041 1.00 97.69 114 LEU A C 1
ATOM 904 O O . LEU A 1 114 ? 21.634 7.197 -31.150 1.00 97.69 114 LEU A O 1
ATOM 908 N N . ASP A 1 115 ? 22.170 6.431 -29.105 1.00 96.38 115 ASP A N 1
ATOM 909 C CA . ASP A 1 115 ? 23.621 6.502 -29.308 1.00 96.38 115 ASP A CA 1
ATOM 910 C C . ASP A 1 115 ? 24.072 5.601 -30.467 1.00 96.38 115 ASP A C 1
ATOM 912 O O . ASP A 1 115 ? 24.917 5.988 -31.277 1.00 96.38 115 ASP A O 1
ATOM 916 N N . GLN A 1 116 ? 23.501 4.396 -30.584 1.00 94.69 116 GLN A N 1
ATOM 917 C CA . GLN A 1 116 ? 23.768 3.498 -31.712 1.00 94.69 116 GLN A CA 1
ATOM 918 C C . GLN A 1 116 ? 23.302 4.094 -33.045 1.00 94.69 116 GLN A C 1
ATOM 920 O O . GLN A 1 116 ? 24.034 4.010 -34.030 1.00 94.69 116 GLN A O 1
ATOM 925 N N . ILE A 1 117 ? 22.131 4.734 -33.077 1.00 95.19 117 ILE A N 1
ATOM 926 C CA . ILE A 1 117 ? 21.623 5.420 -34.272 1.00 95.19 117 ILE A CA 1
ATOM 927 C C . ILE A 1 117 ? 22.557 6.569 -34.661 1.00 95.19 117 ILE A C 1
ATOM 929 O O . ILE A 1 117 ? 22.916 6.678 -35.829 1.00 95.19 117 ILE A O 1
ATOM 933 N N . GLN A 1 118 ? 23.015 7.383 -33.709 1.00 95.31 118 GLN A N 1
ATOM 934 C CA . GLN A 1 118 ? 23.958 8.472 -33.991 1.00 95.31 118 GLN A CA 1
ATOM 935 C C . GLN A 1 118 ? 25.308 7.950 -34.509 1.00 95.31 118 GLN A C 1
ATOM 937 O O . GLN A 1 118 ? 25.865 8.484 -35.473 1.00 95.31 118 GLN A O 1
ATOM 942 N N . LYS A 1 119 ? 25.825 6.859 -33.929 1.00 91.94 119 LYS A N 1
ATOM 943 C CA . LYS A 1 119 ? 27.031 6.180 -34.437 1.00 91.94 119 LYS A CA 1
ATOM 944 C C . LYS A 1 119 ? 26.833 5.640 -35.857 1.00 91.94 119 LYS A C 1
ATOM 946 O O . LYS A 1 119 ? 27.722 5.797 -36.688 1.00 91.94 119 LYS A O 1
ATOM 951 N N . ALA A 1 120 ? 25.673 5.059 -36.156 1.00 90.12 120 ALA A N 1
ATOM 952 C CA . ALA A 1 120 ? 25.348 4.569 -37.495 1.00 90.12 120 ALA A CA 1
ATOM 953 C C . ALA A 1 120 ? 25.155 5.710 -38.512 1.00 90.12 120 ALA A C 1
ATOM 955 O O . ALA A 1 120 ? 25.554 5.570 -39.662 1.00 90.12 120 ALA A O 1
ATOM 956 N N . GLN A 1 121 ? 24.589 6.848 -38.095 1.00 90.06 121 GLN A N 1
ATOM 957 C CA . GLN A 1 121 ? 24.443 8.039 -38.939 1.00 90.06 121 GLN A CA 1
ATOM 958 C C . GLN A 1 121 ? 25.797 8.668 -39.285 1.00 90.06 121 GLN A C 1
ATOM 960 O O . GLN A 1 121 ? 26.019 9.051 -40.429 1.00 90.06 121 GLN A O 1
ATOM 965 N N . THR A 1 122 ? 26.715 8.760 -38.317 1.00 92.06 122 THR A N 1
ATOM 966 C CA . THR A 1 122 ? 28.076 9.279 -38.562 1.00 92.06 122 THR A CA 1
ATOM 967 C C . THR A 1 122 ? 28.902 8.358 -39.461 1.00 92.06 122 THR A C 1
ATOM 969 O O . THR A 1 122 ? 29.683 8.845 -40.273 1.00 92.06 122 THR A O 1
ATOM 972 N N . HIS A 1 123 ? 28.705 7.042 -39.353 1.00 85.06 123 HIS A N 1
ATOM 973 C CA . HIS A 1 123 ? 29.403 6.021 -40.141 1.00 85.06 123 HIS A CA 1
ATOM 974 C C . HIS A 1 123 ? 28.442 5.323 -41.107 1.00 85.06 123 HIS A C 1
ATOM 976 O O . HIS A 1 123 ? 28.342 4.093 -41.126 1.00 85.06 123 HIS A O 1
ATOM 982 N N . GLN A 1 124 ? 27.696 6.104 -41.889 1.00 85.81 124 GLN A N 1
ATOM 983 C CA . GLN A 1 124 ? 26.751 5.539 -42.841 1.00 85.81 124 GLN A CA 1
ATOM 984 C C . GLN A 1 124 ? 27.503 4.763 -43.930 1.00 85.81 124 GLN A C 1
ATOM 986 O O . GLN A 1 124 ? 28.316 5.318 -44.667 1.00 85.81 124 GLN A O 1
ATOM 991 N N . VAL A 1 125 ? 27.206 3.471 -44.050 1.00 85.81 125 VAL A N 1
ATOM 992 C CA . VAL A 1 125 ? 27.733 2.621 -45.121 1.00 85.81 125 VAL A CA 1
ATOM 993 C C . VAL A 1 125 ? 26.778 2.694 -46.310 1.00 85.81 125 VAL A C 1
ATOM 995 O O . VAL A 1 125 ? 25.575 2.472 -46.161 1.00 85.81 125 VAL A O 1
ATOM 998 N N . GLY A 1 126 ? 27.302 3.013 -47.496 1.00 90.25 126 GLY A N 1
ATOM 999 C CA . GLY A 1 126 ? 26.516 3.009 -48.727 1.00 90.25 126 GLY A CA 1
ATOM 1000 C C . GLY A 1 126 ? 26.017 1.600 -49.053 1.00 90.25 126 GLY A C 1
ATOM 1001 O O . GLY A 1 126 ? 26.780 0.634 -48.996 1.00 90.25 126 GLY A O 1
ATOM 1002 N N . SER A 1 127 ? 24.742 1.472 -49.426 1.00 89.31 127 SER A N 1
ATOM 1003 C CA . SER A 1 127 ? 24.141 0.181 -49.787 1.00 89.31 127 SER A CA 1
ATOM 1004 C C . SER A 1 127 ? 24.880 -0.503 -50.939 1.00 89.31 127 SER A C 1
ATOM 1006 O O . SER A 1 127 ? 25.043 -1.716 -50.918 1.00 89.31 127 SER A O 1
ATOM 1008 N N . GLU A 1 128 ? 25.392 0.269 -51.899 1.00 91.81 128 GLU A N 1
ATOM 1009 C CA . GLU A 1 128 ? 26.186 -0.232 -53.029 1.00 91.81 128 GLU A CA 1
ATOM 1010 C C . GLU A 1 128 ? 27.493 -0.901 -52.589 1.00 91.81 128 GLU A C 1
ATOM 1012 O O . GLU A 1 128 ? 27.856 -1.961 -53.099 1.00 91.81 128 GLU A O 1
ATOM 1017 N N . ASP A 1 129 ? 28.193 -0.323 -51.611 1.00 89.25 129 ASP A N 1
ATOM 1018 C CA . ASP A 1 129 ? 29.417 -0.920 -51.076 1.00 89.25 129 ASP A CA 1
ATOM 1019 C C . ASP A 1 129 ? 29.092 -2.189 -50.293 1.00 89.25 129 ASP A C 1
ATOM 1021 O O . ASP A 1 129 ? 29.774 -3.201 -50.460 1.00 89.25 129 ASP A O 1
ATOM 1025 N N . LEU A 1 130 ? 28.008 -2.178 -49.510 1.00 89.44 130 LEU A N 1
ATOM 1026 C CA . LEU A 1 130 ? 27.542 -3.365 -48.799 1.00 89.44 130 LEU A CA 1
ATOM 1027 C C . LEU A 1 130 ? 27.194 -4.499 -49.774 1.00 89.44 130 LEU A C 1
ATOM 1029 O O . LEU A 1 130 ? 27.629 -5.628 -49.562 1.00 89.44 130 LEU A O 1
ATOM 1033 N N . ILE A 1 131 ? 26.489 -4.201 -50.869 1.00 91.56 131 ILE A N 1
ATOM 1034 C CA . ILE A 1 131 ? 26.148 -5.169 -51.923 1.00 91.56 131 ILE A CA 1
ATOM 1035 C C . ILE A 1 131 ? 27.416 -5.672 -52.622 1.00 91.56 131 ILE A C 1
ATOM 1037 O O . ILE A 1 131 ? 27.583 -6.882 -52.791 1.00 91.56 131 ILE A O 1
ATOM 1041 N N . ARG A 1 132 ? 28.345 -4.779 -52.986 1.00 91.44 132 ARG A N 1
ATOM 1042 C CA . ARG A 1 132 ? 29.601 -5.153 -53.653 1.00 91.44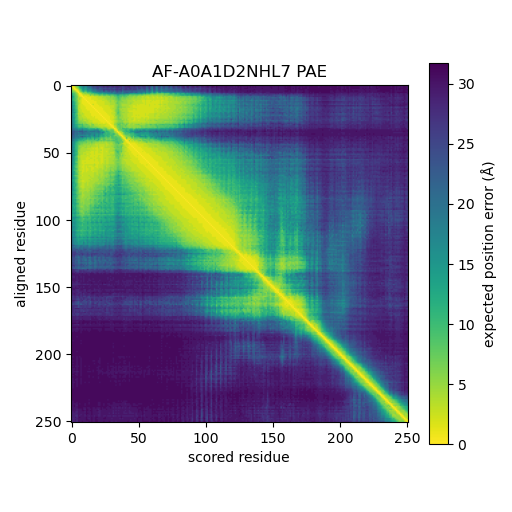 132 ARG A CA 1
ATOM 1043 C C . ARG A 1 132 ? 30.460 -6.048 -52.766 1.00 91.44 132 ARG A C 1
ATOM 1045 O O . ARG A 1 132 ? 30.961 -7.068 -53.242 1.00 91.44 132 ARG A O 1
ATOM 1052 N N . PHE A 1 133 ? 30.631 -5.696 -51.491 1.00 88.06 133 PHE A N 1
ATOM 1053 C CA . PHE A 1 133 ? 31.400 -6.502 -50.545 1.00 88.06 133 PHE A CA 1
ATOM 1054 C C . PHE A 1 133 ? 30.686 -7.805 -50.195 1.00 88.06 133 PHE A C 1
ATOM 1056 O O . PHE A 1 133 ? 31.346 -8.837 -50.170 1.00 88.06 133 PHE A O 1
ATOM 1063 N N . ALA A 1 134 ? 29.363 -7.806 -50.019 1.00 89.31 134 ALA A N 1
ATOM 1064 C CA . ALA A 1 134 ? 28.598 -9.032 -49.801 1.00 89.31 134 ALA A CA 1
ATOM 1065 C C . ALA A 1 134 ? 28.713 -9.990 -50.994 1.00 89.31 134 ALA A C 1
ATOM 1067 O O . ALA A 1 134 ? 28.982 -11.175 -50.800 1.00 89.31 134 ALA A O 1
ATOM 1068 N N . HIS A 1 135 ? 28.593 -9.486 -52.227 1.00 87.06 135 HIS A N 1
ATOM 1069 C CA . HIS A 1 135 ? 28.795 -10.280 -53.439 1.00 87.06 135 HIS A CA 1
ATOM 1070 C C . HIS A 1 135 ? 30.239 -10.778 -53.548 1.00 87.06 135 HIS A C 1
ATOM 1072 O O . HIS A 1 135 ? 30.467 -11.947 -53.851 1.00 87.06 135 HIS A O 1
ATOM 1078 N N . ARG A 1 136 ? 31.232 -9.925 -53.266 1.00 84.44 136 ARG A N 1
ATOM 1079 C CA . ARG A 1 136 ? 32.646 -10.324 -53.260 1.00 84.44 136 ARG A CA 1
ATOM 1080 C C . ARG A 1 136 ? 32.897 -11.436 -52.245 1.00 84.44 136 ARG A C 1
ATOM 1082 O O . ARG A 1 136 ? 33.423 -12.466 -52.628 1.00 84.44 136 ARG A O 1
ATOM 1089 N N . ILE A 1 137 ? 32.454 -11.272 -51.000 1.00 80.06 137 ILE A N 1
ATOM 1090 C CA . ILE A 1 137 ? 32.598 -12.283 -49.945 1.00 80.06 137 ILE A CA 1
ATOM 1091 C C . ILE A 1 137 ? 31.888 -13.581 -50.349 1.00 80.06 137 ILE A C 1
ATOM 1093 O O . ILE A 1 137 ? 32.474 -14.649 -50.220 1.00 80.06 137 ILE A O 1
ATOM 1097 N N . SER A 1 138 ? 30.674 -13.492 -50.896 1.00 81.44 138 SER A N 1
ATOM 1098 C CA . SER A 1 138 ? 29.888 -14.664 -51.311 1.00 81.44 138 SER A CA 1
ATOM 1099 C C . SER A 1 138 ? 30.450 -15.377 -52.547 1.00 81.44 138 SER A C 1
ATOM 1101 O O . SER A 1 138 ? 30.201 -16.565 -52.727 1.00 81.44 138 SER A O 1
ATOM 1103 N N . SER A 1 139 ? 31.178 -14.669 -53.416 1.00 76.12 139 SER A N 1
ATOM 1104 C CA . SER A 1 139 ? 31.773 -15.232 -54.639 1.00 76.12 139 SER A CA 1
ATOM 1105 C C . SER A 1 139 ? 33.198 -15.741 -54.435 1.00 76.12 139 SER A C 1
ATOM 1107 O O . SER A 1 139 ? 33.588 -16.694 -55.107 1.00 76.12 139 SER A O 1
ATOM 1109 N N . THR A 1 140 ? 33.975 -15.141 -53.524 1.00 69.62 140 THR A N 1
ATOM 1110 C CA . THR A 1 140 ? 35.362 -15.555 -53.265 1.00 69.62 140 THR A CA 1
ATOM 1111 C C . THR A 1 140 ? 35.492 -16.559 -52.123 1.00 69.62 140 THR A C 1
ATOM 1113 O O . THR A 1 140 ? 36.438 -17.339 -52.138 1.00 69.62 140 THR A O 1
ATOM 1116 N N . ASN A 1 141 ? 34.565 -16.582 -51.156 1.00 64.19 141 ASN A N 1
ATOM 1117 C CA . ASN A 1 141 ? 34.695 -17.386 -49.937 1.00 64.19 141 ASN A CA 1
ATOM 1118 C C . ASN A 1 141 ? 33.451 -18.267 -49.724 1.00 64.19 141 ASN A C 1
ATOM 1120 O O . ASN A 1 141 ? 32.326 -17.836 -49.976 1.00 64.19 141 ASN A O 1
ATOM 1124 N N . ALA A 1 142 ? 33.613 -19.483 -49.192 1.00 59.41 142 ALA A N 1
ATOM 1125 C CA . ALA A 1 142 ? 32.470 -20.210 -48.645 1.00 59.41 142 ALA A CA 1
ATOM 1126 C C . ALA A 1 142 ? 32.004 -19.545 -47.344 1.00 59.41 142 ALA A C 1
ATOM 1128 O O . ALA A 1 142 ? 32.801 -19.276 -46.448 1.00 59.41 142 ALA A O 1
ATOM 1129 N N . VAL A 1 143 ? 30.694 -19.320 -47.233 1.00 62.41 143 VAL A N 1
ATOM 1130 C CA . VAL A 1 143 ? 30.043 -18.740 -46.043 1.00 62.41 143 VAL A CA 1
ATOM 1131 C C . VAL A 1 143 ? 30.199 -19.646 -44.808 1.00 62.41 143 VAL A C 1
ATOM 1133 O O . VAL A 1 143 ? 30.154 -19.167 -43.679 1.00 62.41 143 VAL A O 1
ATOM 1136 N N . ALA A 1 144 ? 30.432 -20.946 -45.014 1.00 64.31 144 ALA A N 1
ATOM 1137 C CA . ALA A 1 144 ? 30.736 -21.920 -43.972 1.00 64.31 144 ALA A CA 1
ATOM 1138 C C . ALA A 1 144 ? 31.648 -23.033 -44.514 1.00 64.31 144 ALA A C 1
ATOM 1140 O O . ALA A 1 144 ? 31.623 -23.332 -45.708 1.00 64.31 144 ALA A O 1
ATOM 1141 N N . ALA A 1 145 ? 32.424 -23.660 -43.626 1.00 65.81 145 ALA A N 1
ATOM 1142 C CA . ALA A 1 145 ? 33.289 -24.799 -43.927 1.00 65.81 145 ALA A CA 1
ATOM 1143 C C . ALA A 1 145 ? 32.461 -26.056 -44.270 1.00 65.81 145 ALA A C 1
ATOM 1145 O O . ALA A 1 145 ? 31.790 -26.590 -43.384 1.00 65.81 145 ALA A O 1
ATOM 1146 N N . PRO A 1 146 ? 32.481 -26.569 -45.515 1.00 68.44 146 PRO A N 1
ATOM 1147 C CA . PRO A 1 146 ? 31.805 -27.820 -45.844 1.00 68.44 146 PRO A CA 1
ATOM 1148 C C . PRO A 1 146 ? 32.513 -29.010 -45.184 1.00 68.44 146 PRO A C 1
ATOM 1150 O O . PRO A 1 146 ? 33.731 -29.000 -45.029 1.00 68.44 146 PRO A O 1
ATOM 1153 N N . ALA A 1 147 ? 31.783 -30.087 -44.883 1.00 70.69 147 ALA A N 1
ATOM 1154 C CA . ALA A 1 147 ? 32.358 -31.300 -44.280 1.00 70.69 147 ALA A CA 1
ATOM 1155 C C . ALA A 1 147 ? 33.456 -31.976 -45.137 1.00 70.69 147 ALA A C 1
ATOM 1157 O O . ALA A 1 147 ? 34.200 -32.815 -44.642 1.00 70.69 147 ALA A O 1
ATOM 1158 N N . THR A 1 148 ? 33.572 -31.610 -46.417 1.00 74.94 148 THR A N 1
ATOM 1159 C CA . THR A 1 148 ? 34.584 -32.100 -47.364 1.00 74.94 148 THR A CA 1
ATOM 1160 C C . THR A 1 148 ? 35.804 -31.178 -47.489 1.00 74.94 148 THR A C 1
ATOM 1162 O O . THR A 1 148 ? 36.557 -31.306 -48.454 1.00 74.94 148 THR A O 1
ATOM 1165 N N . TRP A 1 149 ? 35.990 -30.213 -46.579 1.00 75.00 149 TRP A N 1
ATOM 1166 C CA . TRP A 1 149 ? 37.139 -29.304 -46.617 1.00 75.00 149 TRP A CA 1
ATOM 1167 C C . TRP A 1 149 ? 38.452 -30.074 -46.476 1.00 75.00 149 TRP A C 1
ATOM 1169 O O . TRP A 1 149 ? 38.705 -30.716 -45.458 1.00 75.00 149 TRP A O 1
ATOM 1179 N N . ALA A 1 150 ? 39.303 -29.983 -47.494 1.00 68.94 150 ALA A N 1
ATOM 1180 C CA . ALA A 1 150 ? 40.620 -30.602 -47.508 1.00 68.94 150 ALA A CA 1
ATOM 1181 C C . ALA A 1 150 ? 41.720 -29.543 -47.709 1.00 68.94 150 ALA A C 1
ATOM 1183 O O . ALA A 1 150 ? 41.470 -28.496 -48.323 1.00 68.94 150 ALA A O 1
ATOM 1184 N N . PRO A 1 151 ? 42.958 -29.802 -47.244 1.00 65.75 151 PRO A N 1
ATOM 1185 C CA . PRO A 1 151 ? 44.112 -28.961 -47.548 1.00 65.75 151 PRO A CA 1
ATOM 1186 C C . PRO A 1 151 ? 44.303 -28.832 -49.067 1.00 65.75 151 PRO A C 1
ATOM 1188 O O . PRO A 1 151 ? 44.747 -29.756 -49.737 1.00 65.75 151 PRO A O 1
ATOM 1191 N N . GLY A 1 152 ? 43.904 -27.689 -49.623 1.00 67.81 152 GLY A N 1
ATOM 1192 C CA . GLY A 1 152 ? 43.928 -27.443 -51.073 1.00 67.81 152 GLY A CA 1
ATOM 1193 C C . GLY A 1 152 ? 42.648 -26.814 -51.631 1.00 67.81 152 GLY A C 1
ATOM 1194 O O . GLY A 1 152 ? 42.733 -26.155 -52.662 1.00 67.81 152 GLY A O 1
ATOM 1195 N N . ASP A 1 153 ? 41.527 -26.877 -50.904 1.00 70.12 153 ASP A N 1
ATOM 1196 C CA . ASP A 1 153 ? 40.224 -26.341 -51.329 1.00 70.12 153 ASP A CA 1
ATOM 1197 C C . ASP A 1 153 ? 40.197 -24.798 -51.485 1.00 70.12 153 ASP A C 1
ATOM 1199 O O . ASP A 1 153 ? 40.329 -24.082 -50.490 1.00 70.12 153 ASP A O 1
ATOM 1203 N N . PRO A 1 154 ? 39.989 -24.257 -52.702 1.00 67.38 154 PRO A N 1
ATOM 1204 C CA . PRO A 1 154 ? 39.912 -22.816 -52.969 1.00 67.38 154 PRO A CA 1
ATOM 1205 C C . PRO A 1 154 ? 38.766 -22.077 -52.265 1.00 67.38 154 PRO A C 1
ATOM 1207 O O . PRO A 1 154 ? 38.784 -20.854 -52.219 1.00 67.38 154 PRO A O 1
ATOM 1210 N N . ARG A 1 155 ? 37.765 -22.780 -51.721 1.00 67.44 155 ARG A N 1
ATOM 1211 C CA . ARG A 1 155 ? 36.580 -22.179 -51.079 1.00 67.44 155 ARG A CA 1
ATOM 1212 C C . ARG A 1 155 ? 36.828 -21.676 -49.650 1.00 67.44 155 ARG A C 1
ATOM 1214 O O . ARG A 1 155 ? 35.895 -21.261 -48.967 1.00 67.44 155 ARG A O 1
ATOM 1221 N N . ARG A 1 156 ? 38.057 -21.769 -49.153 1.00 73.19 156 ARG A N 1
ATOM 1222 C CA . ARG A 1 156 ? 38.447 -21.373 -47.792 1.00 73.19 156 ARG A CA 1
ATOM 1223 C C . ARG A 1 156 ? 38.452 -19.847 -47.587 1.00 73.19 156 ARG A C 1
ATOM 1225 O O . ARG A 1 156 ? 38.877 -19.123 -48.476 1.00 73.19 156 ARG A O 1
ATOM 1232 N N . PRO A 1 157 ? 38.027 -19.344 -46.413 1.00 72.38 157 PRO A N 1
ATOM 1233 C CA . PRO A 1 157 ? 37.929 -17.913 -46.127 1.00 72.38 157 PRO A CA 1
ATOM 1234 C C . PRO A 1 157 ? 39.275 -17.256 -45.776 1.00 72.38 157 PRO A C 1
ATOM 1236 O O . PRO A 1 157 ? 39.308 -16.052 -45.537 1.00 72.38 157 PRO A O 1
ATOM 1239 N N . TYR A 1 158 ? 40.369 -18.022 -45.711 1.00 73.62 158 TYR A N 1
ATOM 1240 C CA . TYR A 1 158 ? 41.708 -17.537 -45.379 1.00 73.62 158 TYR A CA 1
ATOM 1241 C C . TYR A 1 158 ? 42.707 -17.811 -46.518 1.00 73.62 158 TYR A C 1
ATOM 1243 O O . TYR A 1 158 ? 42.557 -18.808 -47.228 1.00 73.62 158 TYR A O 1
ATOM 1251 N N . PRO A 1 159 ? 43.744 -16.971 -46.689 1.00 75.19 159 PRO A N 1
ATOM 1252 C CA . PRO A 1 159 ? 44.749 -17.154 -47.736 1.00 75.19 159 PRO A CA 1
ATOM 1253 C C . PRO A 1 159 ? 45.528 -18.470 -47.594 1.00 75.19 159 PRO A C 1
ATOM 1255 O O . PRO A 1 159 ? 45.904 -18.870 -46.493 1.00 75.19 159 PRO A O 1
ATOM 1258 N N . THR A 1 160 ? 45.821 -19.131 -48.711 1.00 76.25 160 THR A N 1
ATOM 1259 C CA . THR A 1 160 ? 46.719 -20.297 -48.753 1.00 76.25 160 THR A CA 1
ATOM 1260 C C . THR A 1 160 ? 48.178 -19.941 -48.574 1.00 76.25 160 THR A C 1
ATOM 1262 O O . THR A 1 160 ? 48.614 -18.855 -48.934 1.00 76.25 160 THR A O 1
ATOM 1265 N N . ASP A 1 161 ? 48.980 -20.936 -48.197 1.00 78.88 161 ASP A N 1
ATOM 1266 C CA . ASP A 1 161 ? 50.438 -20.839 -48.236 1.00 78.88 161 ASP A CA 1
ATOM 1267 C C . ASP A 1 161 ? 50.983 -20.416 -49.604 1.00 78.88 161 ASP A C 1
ATOM 1269 O O . ASP A 1 161 ? 51.969 -19.684 -49.677 1.00 78.88 161 ASP A O 1
ATOM 1273 N N . ILE A 1 162 ? 50.366 -20.869 -50.702 1.00 78.94 162 ILE A N 1
ATOM 1274 C CA . ILE A 1 162 ? 50.798 -20.469 -52.041 1.00 78.94 162 ILE A CA 1
ATOM 1275 C C . ILE A 1 162 ? 50.405 -19.023 -52.355 1.00 78.94 162 ILE A C 1
ATOM 1277 O O . ILE A 1 162 ? 51.252 -18.282 -52.839 1.00 78.94 162 ILE A O 1
ATOM 1281 N N . GLU A 1 163 ? 49.199 -18.576 -51.999 1.00 81.31 163 GLU A N 1
ATOM 1282 C CA . GLU A 1 163 ? 48.777 -17.173 -52.143 1.00 81.31 163 GLU A CA 1
ATOM 1283 C C . GLU A 1 163 ? 49.603 -16.236 -51.255 1.00 81.31 163 GLU A C 1
ATOM 1285 O O . GLU A 1 163 ? 49.997 -15.160 -51.701 1.00 81.31 163 GLU A O 1
ATOM 1290 N N . MET A 1 164 ? 49.943 -16.658 -50.034 1.00 83.94 164 MET A N 1
ATOM 1291 C CA . MET A 1 164 ? 50.830 -15.917 -49.135 1.00 83.94 164 MET A CA 1
ATOM 1292 C C . MET A 1 164 ? 52.247 -15.802 -49.710 1.00 83.94 164 MET A C 1
ATOM 1294 O O . MET A 1 164 ? 52.796 -14.701 -49.740 1.00 83.94 164 MET A O 1
ATOM 1298 N N . ARG A 1 165 ? 52.819 -16.899 -50.235 1.00 82.25 165 ARG A N 1
ATOM 1299 C CA . ARG A 1 165 ? 54.136 -16.894 -50.909 1.00 82.25 165 ARG A CA 1
ATOM 1300 C C . ARG A 1 165 ? 54.143 -16.106 -52.218 1.00 82.25 165 ARG A C 1
ATOM 1302 O O . ARG A 1 165 ? 55.160 -15.537 -52.594 1.00 82.25 165 ARG A O 1
ATOM 1309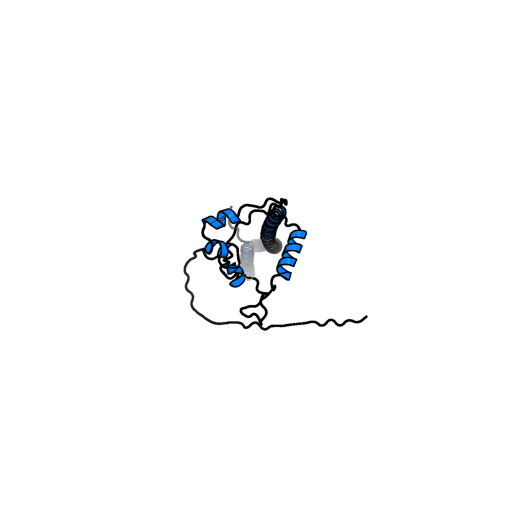 N N . MET A 1 166 ? 53.022 -16.073 -52.932 1.00 80.50 166 MET A N 1
ATOM 1310 C CA . MET A 1 166 ? 52.878 -15.284 -54.158 1.00 80.50 166 MET A CA 1
ATOM 1311 C C . MET A 1 166 ? 52.598 -13.803 -53.880 1.00 80.50 166 MET A C 1
ATOM 1313 O O . MET A 1 166 ? 52.740 -12.983 -54.794 1.00 80.50 166 MET A O 1
ATOM 1317 N N . GLY A 1 167 ? 52.214 -13.470 -52.646 1.00 81.06 167 GLY A N 1
ATOM 1318 C CA . GLY A 1 167 ? 51.900 -12.125 -52.197 1.00 81.06 167 GLY A CA 1
ATOM 1319 C C . GLY A 1 167 ? 53.099 -11.178 -52.225 1.00 81.06 167 GLY A C 1
ATOM 1320 O O . GLY A 1 167 ? 54.263 -11.580 -52.216 1.00 81.06 167 GLY A O 1
ATOM 1321 N N . LEU A 1 168 ? 52.796 -9.880 -52.234 1.00 81.62 168 LEU A N 1
ATOM 1322 C CA . LEU A 1 168 ? 53.796 -8.814 -52.293 1.00 81.62 168 LEU A CA 1
ATOM 1323 C C . LEU A 1 168 ? 54.818 -8.912 -51.147 1.00 81.62 168 LEU A C 1
ATOM 1325 O O . LEU A 1 168 ? 56.010 -8.753 -51.378 1.00 81.62 168 LEU A O 1
ATOM 1329 N N . LEU A 1 169 ? 54.352 -9.233 -49.936 1.00 81.81 169 LEU A N 1
ATOM 1330 C CA . LEU A 1 169 ? 55.190 -9.352 -48.739 1.00 81.81 169 LEU A CA 1
ATOM 1331 C C . LEU A 1 169 ? 56.267 -10.440 -48.869 1.00 81.81 169 LEU A C 1
ATOM 1333 O O . LEU A 1 169 ? 57.409 -10.204 -48.492 1.00 81.81 169 LEU A O 1
ATOM 1337 N N . ALA A 1 170 ? 55.935 -11.599 -49.444 1.00 78.50 170 ALA A N 1
ATOM 1338 C CA . ALA A 1 170 ? 56.901 -12.675 -49.655 1.00 78.50 170 ALA A CA 1
ATOM 1339 C C . ALA A 1 170 ? 57.931 -12.315 -50.740 1.00 78.50 170 ALA A C 1
ATOM 1341 O O . ALA A 1 170 ? 59.126 -12.519 -50.551 1.00 78.50 170 ALA A O 1
ATOM 1342 N N . ARG A 1 171 ? 57.500 -11.665 -51.831 1.00 74.12 171 ARG A N 1
ATOM 1343 C CA . ARG A 1 171 ? 58.404 -11.209 -52.906 1.00 74.12 171 ARG A CA 1
ATOM 1344 C C . ARG A 1 171 ? 59.398 -10.137 -52.462 1.00 74.12 171 ARG A C 1
ATOM 1346 O O . ARG A 1 171 ? 60.501 -10.079 -52.993 1.00 74.12 171 ARG A O 1
ATOM 1353 N N . ILE A 1 172 ? 59.006 -9.272 -51.525 1.00 75.62 172 ILE A N 1
ATOM 1354 C CA . ILE A 1 172 ? 59.893 -8.249 -50.951 1.00 75.62 172 ILE A CA 1
ATOM 1355 C C . ILE A 1 172 ? 61.017 -8.899 -50.136 1.00 75.62 172 ILE A C 1
ATOM 1357 O O . ILE A 1 172 ? 62.128 -8.380 -50.124 1.00 75.62 172 ILE A O 1
ATOM 1361 N N . ASN A 1 173 ? 60.746 -10.036 -49.492 1.00 70.31 173 ASN A N 1
ATOM 1362 C CA . ASN A 1 173 ? 61.738 -10.762 -48.705 1.00 70.31 173 ASN A CA 1
ATOM 1363 C C . ASN A 1 173 ? 62.769 -11.506 -49.579 1.00 70.31 173 ASN A C 1
ATOM 1365 O O . ASN A 1 173 ? 63.914 -11.665 -49.168 1.00 70.31 173 ASN A O 1
ATOM 1369 N N . ASP A 1 174 ?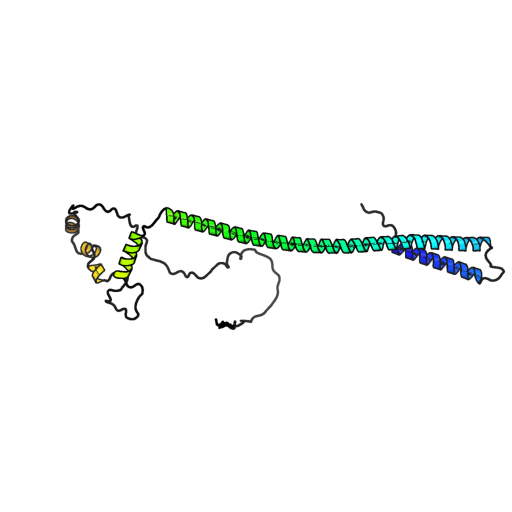 62.378 -11.917 -50.790 1.00 68.19 174 ASP A N 1
ATOM 1370 C CA . ASP A 1 174 ? 63.242 -12.648 -51.730 1.00 68.19 174 ASP A CA 1
ATOM 1371 C C . ASP A 1 174 ? 64.017 -11.733 -52.708 1.00 68.19 174 ASP A C 1
ATOM 1373 O O . ASP A 1 174 ? 64.898 -12.202 -53.430 1.00 68.19 174 ASP A O 1
ATOM 1377 N N . MET A 1 175 ? 63.720 -10.426 -52.748 1.00 63.84 175 MET A N 1
ATOM 1378 C CA . MET A 1 175 ? 64.449 -9.442 -53.558 1.00 63.84 175 MET A CA 1
ATOM 1379 C C . MET A 1 175 ? 65.513 -8.704 -52.728 1.00 63.84 175 MET A C 1
ATOM 1381 O O . MET A 1 175 ? 65.251 -8.318 -51.588 1.00 63.84 175 MET A O 1
ATOM 1385 N N . PRO A 1 176 ? 66.699 -8.399 -53.290 1.00 66.88 176 PRO A N 1
ATOM 1386 C CA . PRO A 1 176 ? 67.623 -7.483 -52.635 1.00 66.88 176 PRO A CA 1
ATOM 1387 C C . PRO A 1 176 ? 66.941 -6.115 -52.497 1.00 66.88 176 PRO A C 1
ATOM 1389 O O . PRO A 1 176 ? 66.434 -5.579 -53.481 1.00 66.88 176 PRO A O 1
ATOM 1392 N N . ILE A 1 177 ? 66.953 -5.539 -51.288 1.00 63.66 177 ILE A N 1
ATOM 1393 C CA . ILE A 1 177 ? 66.294 -4.266 -50.905 1.00 63.66 177 ILE A CA 1
ATOM 1394 C C . ILE A 1 177 ? 66.472 -3.135 -51.943 1.00 63.66 177 ILE A C 1
ATOM 1396 O O . ILE A 1 177 ? 65.582 -2.308 -52.123 1.00 63.66 177 ILE A O 1
ATOM 1400 N N . SER A 1 178 ? 67.589 -3.137 -52.676 1.00 59.22 178 SER A N 1
ATOM 1401 C CA . SER A 1 178 ? 67.897 -2.206 -53.770 1.00 59.22 178 SER A CA 1
ATOM 1402 C C . SER A 1 178 ? 66.943 -2.285 -54.977 1.00 59.22 178 SER A C 1
ATOM 1404 O O . SER A 1 178 ? 66.662 -1.256 -55.577 1.00 59.22 178 SER A O 1
ATOM 1406 N N . GLN A 1 179 ? 66.449 -3.470 -55.353 1.00 59.78 179 GLN A N 1
ATOM 1407 C CA . GLN A 1 179 ? 65.556 -3.666 -56.512 1.00 59.78 179 GLN A CA 1
ATOM 1408 C C . GLN A 1 179 ? 64.073 -3.439 -56.173 1.00 59.78 179 GLN A C 1
ATOM 1410 O O . GLN A 1 179 ? 63.265 -3.132 -57.049 1.00 59.78 179 GLN A O 1
ATOM 1415 N N . VAL A 1 180 ? 63.701 -3.556 -54.894 1.00 60.16 180 VAL A N 1
ATOM 1416 C CA . VAL A 1 180 ? 62.321 -3.336 -54.422 1.00 60.16 180 VAL A CA 1
ATOM 1417 C C . VAL A 1 180 ? 61.920 -1.865 -54.556 1.00 60.16 180 VAL A C 1
ATOM 1419 O O . VAL A 1 180 ? 60.784 -1.565 -54.919 1.00 60.16 180 VAL A O 1
ATOM 1422 N N . LEU A 1 181 ? 62.860 -0.948 -54.311 1.00 59.62 181 LEU A N 1
ATOM 1423 C CA . LEU A 1 181 ? 62.623 0.494 -54.382 1.00 59.62 181 LEU A CA 1
ATOM 1424 C C . LEU A 1 181 ? 62.408 0.990 -55.826 1.00 59.62 181 LEU A C 1
ATOM 1426 O O . LEU A 1 181 ? 61.637 1.920 -56.043 1.00 59.62 181 LEU A O 1
ATOM 1430 N N . GLU A 1 182 ? 63.038 0.343 -56.810 1.00 57.28 182 GLU A N 1
ATOM 1431 C CA . GLU A 1 182 ? 62.931 0.690 -58.236 1.00 57.28 182 GLU A CA 1
ATOM 1432 C C . GLU A 1 182 ? 61.642 0.137 -58.874 1.00 57.28 182 GLU A C 1
ATOM 1434 O O . GLU A 1 182 ? 60.988 0.820 -59.661 1.00 57.28 182 GLU A O 1
ATOM 1439 N N . ASN A 1 183 ? 61.193 -1.049 -58.444 1.00 57.38 183 ASN A N 1
ATOM 1440 C CA . ASN A 1 183 ? 59.946 -1.668 -58.913 1.00 57.38 183 ASN A CA 1
ATOM 1441 C C . ASN A 1 183 ? 58.673 -1.117 -58.237 1.00 57.38 183 ASN A C 1
ATOM 1443 O O . ASN A 1 183 ? 57.566 -1.409 -58.692 1.00 57.38 183 ASN A O 1
ATOM 1447 N N . MET A 1 184 ? 58.804 -0.337 -57.156 1.00 54.88 184 MET A N 1
ATOM 1448 C CA . MET A 1 184 ? 57.689 0.347 -56.479 1.00 54.88 184 MET A CA 1
ATOM 1449 C C . MET A 1 184 ? 57.453 1.786 -56.968 1.00 54.88 184 MET A C 1
ATOM 1451 O O . MET A 1 184 ? 56.566 2.467 -56.449 1.00 54.88 184 MET A O 1
ATOM 1455 N N . ALA A 1 185 ? 58.193 2.259 -57.978 1.00 46.59 185 ALA A N 1
ATOM 1456 C CA . ALA A 1 185 ? 57.903 3.542 -58.608 1.00 46.59 185 ALA A CA 1
ATOM 1457 C C . ALA A 1 185 ? 56.531 3.489 -59.323 1.00 46.59 185 ALA A C 1
ATOM 1459 O O . ALA A 1 185 ? 56.296 2.605 -60.153 1.00 46.59 185 ALA A O 1
ATOM 1460 N N . PRO A 1 186 ? 55.600 4.415 -59.032 1.00 44.97 186 PRO A N 1
ATOM 1461 C CA . PRO A 1 186 ? 54.278 4.397 -59.636 1.00 44.97 186 PRO A CA 1
ATOM 1462 C C . PRO A 1 186 ? 54.387 4.778 -61.114 1.00 44.97 186 PRO A C 1
ATOM 1464 O O . PRO A 1 186 ? 54.716 5.916 -61.453 1.00 44.97 186 PRO A O 1
ATOM 1467 N N . SER A 1 187 ? 54.044 3.850 -62.012 1.00 39.19 187 SER A N 1
ATOM 1468 C CA . SER A 1 187 ? 53.632 4.229 -63.362 1.00 39.19 187 SER A CA 1
ATOM 1469 C C . SER A 1 187 ? 52.316 4.996 -63.227 1.00 39.19 187 SER A C 1
ATOM 1471 O O . SER A 1 187 ? 51.248 4.435 -62.983 1.00 39.19 187 SER A O 1
ATOM 1473 N N . THR A 1 188 ? 52.423 6.316 -63.292 1.00 47.66 188 THR A N 1
ATOM 1474 C CA . THR A 1 188 ? 51.328 7.277 -63.251 1.00 47.66 188 THR A CA 1
ATOM 1475 C C . THR A 1 188 ? 50.448 7.096 -64.488 1.00 47.66 188 THR A C 1
ATOM 1477 O O . THR A 1 188 ? 50.690 7.690 -65.534 1.00 47.66 188 THR A O 1
ATOM 1480 N N . ARG A 1 189 ? 49.376 6.304 -64.378 1.00 38.94 189 ARG A N 1
ATOM 1481 C CA . ARG A 1 189 ? 48.178 6.476 -65.216 1.00 38.94 189 ARG A CA 1
ATOM 1482 C C . ARG A 1 189 ? 46.919 6.405 -64.357 1.00 38.94 189 ARG A C 1
ATOM 1484 O O . ARG A 1 189 ? 46.404 5.332 -64.087 1.00 38.94 189 ARG A O 1
ATOM 1491 N N . GLY A 1 190 ? 46.483 7.604 -63.965 1.00 41.78 190 GLY A N 1
ATOM 1492 C CA . GLY A 1 190 ? 45.095 8.066 -63.860 1.00 41.78 190 GLY A CA 1
ATOM 1493 C C . GLY A 1 190 ? 44.075 7.165 -63.169 1.00 41.78 190 GLY A C 1
ATOM 1494 O O . GLY A 1 190 ? 43.583 6.214 -63.765 1.00 41.78 190 GLY A O 1
ATOM 1495 N N . GLY A 1 191 ? 43.661 7.577 -61.971 1.00 35.66 191 GLY A N 1
ATOM 1496 C CA . GLY A 1 191 ? 42.468 7.073 -61.296 1.00 35.66 191 GLY A CA 1
ATOM 1497 C C . GLY A 1 191 ? 42.508 7.370 -59.802 1.00 35.66 191 GLY A C 1
ATOM 1498 O O . GLY A 1 191 ? 42.850 6.494 -59.015 1.00 35.66 191 GLY A O 1
ATOM 1499 N N . GLU A 1 192 ? 42.203 8.611 -59.412 1.00 37.94 192 GLU A N 1
ATOM 1500 C CA . GLU A 1 192 ? 41.956 8.979 -58.013 1.00 37.94 192 GLU A CA 1
ATOM 1501 C C . GLU A 1 192 ? 40.758 8.190 -57.471 1.00 37.94 192 GLU A C 1
ATOM 1503 O O . GLU A 1 192 ? 39.603 8.532 -57.717 1.00 37.94 192 GLU A O 1
ATOM 1508 N N . HIS A 1 193 ? 41.031 7.146 -56.692 1.00 41.56 193 HIS A N 1
ATOM 1509 C CA . HIS A 1 193 ? 40.065 6.574 -55.764 1.00 41.56 193 HIS A CA 1
ATOM 1510 C C . HIS A 1 193 ? 40.712 6.489 -54.387 1.00 41.56 193 HIS A C 1
ATOM 1512 O O . HIS A 1 193 ? 41.586 5.666 -54.117 1.00 41.56 193 HIS A O 1
ATOM 1518 N N . GLN A 1 194 ? 40.299 7.423 -53.537 1.00 35.50 194 GLN A N 1
ATOM 1519 C CA . GLN A 1 194 ? 40.762 7.586 -52.172 1.00 35.50 194 GLN A CA 1
ATOM 1520 C C . GLN A 1 194 ? 40.071 6.532 -51.299 1.00 35.50 194 GLN A C 1
ATOM 1522 O O . GLN A 1 194 ? 38.905 6.668 -50.943 1.00 35.50 194 GLN A O 1
ATOM 1527 N N . TYR A 1 195 ? 40.776 5.444 -50.995 1.00 38.56 195 TYR A N 1
ATOM 1528 C CA . TYR A 1 195 ? 40.331 4.484 -49.986 1.00 38.56 195 TYR A CA 1
ATOM 1529 C C . TYR A 1 195 ? 40.598 5.069 -48.592 1.00 38.56 195 TYR A C 1
ATOM 1531 O O . TYR A 1 195 ? 41.697 5.585 -48.360 1.00 38.56 195 TYR A O 1
ATOM 1539 N N . PRO A 1 196 ? 39.645 5.001 -47.645 1.00 41.97 196 PRO A N 1
ATOM 1540 C CA . PRO A 1 196 ? 39.919 5.392 -46.274 1.00 41.97 196 PRO A CA 1
ATOM 1541 C C . PRO A 1 196 ? 40.924 4.415 -45.650 1.00 41.97 196 PRO A C 1
ATOM 1543 O O . PRO A 1 196 ? 40.904 3.210 -45.897 1.00 41.97 196 PRO A O 1
ATOM 1546 N N . ASN A 1 197 ? 41.829 4.983 -44.858 1.00 37.69 197 ASN A N 1
ATOM 1547 C CA . ASN A 1 197 ? 42.938 4.325 -44.182 1.00 37.69 197 ASN A CA 1
ATOM 1548 C C . ASN A 1 197 ? 42.443 3.141 -43.324 1.00 37.69 197 ASN A C 1
ATOM 1550 O O . ASN A 1 197 ? 41.788 3.341 -42.302 1.00 37.69 197 ASN A O 1
ATOM 1554 N N . PHE A 1 198 ? 42.739 1.910 -43.749 1.00 35.06 198 PHE A N 1
ATOM 1555 C CA . PHE A 1 198 ? 42.434 0.695 -42.995 1.00 35.06 198 PHE A CA 1
ATOM 1556 C C . PHE A 1 198 ? 43.462 0.537 -41.870 1.00 35.06 198 PHE A C 1
ATOM 1558 O O . PHE A 1 198 ? 44.549 -0.012 -42.060 1.00 35.06 198 PHE A O 1
ATOM 1565 N N . THR A 1 199 ? 43.132 1.037 -40.681 1.00 36.75 199 THR A N 1
ATOM 1566 C CA . THR A 1 199 ? 43.847 0.695 -39.451 1.00 36.75 199 THR A CA 1
ATOM 1567 C C . THR A 1 199 ? 43.615 -0.785 -39.147 1.00 36.75 199 THR A C 1
ATOM 1569 O O . THR A 1 199 ? 42.517 -1.201 -38.788 1.00 36.75 199 THR A O 1
ATOM 1572 N N . GLN A 1 200 ? 44.665 -1.594 -39.315 1.00 37.78 200 GLN A N 1
ATOM 1573 C CA . GLN A 1 200 ? 44.679 -3.006 -38.935 1.00 37.78 200 GLN A CA 1
ATOM 1574 C C . GLN A 1 200 ? 44.409 -3.139 -37.431 1.00 37.78 200 GLN A C 1
ATOM 1576 O O . GLN A 1 200 ? 45.287 -2.883 -36.610 1.00 37.78 200 GLN A O 1
ATOM 1581 N N . GLN A 1 201 ? 43.194 -3.549 -37.074 1.00 34.97 201 GLN A N 1
ATOM 1582 C CA . GLN A 1 201 ? 42.915 -4.122 -35.762 1.00 34.97 201 GLN A CA 1
ATOM 1583 C C . GLN A 1 201 ? 43.233 -5.628 -35.814 1.00 34.97 201 GLN A C 1
ATOM 1585 O O . GLN A 1 201 ? 42.844 -6.289 -36.782 1.00 34.97 201 GLN A O 1
ATOM 1590 N N . PRO A 1 202 ? 43.942 -6.195 -34.822 1.00 33.44 202 PRO A N 1
ATOM 1591 C CA . PRO A 1 202 ? 44.240 -7.624 -34.782 1.00 33.44 202 PRO A CA 1
ATOM 1592 C C . PRO A 1 202 ? 42.961 -8.463 -34.644 1.00 33.44 202 PRO A C 1
ATOM 1594 O O . PRO A 1 202 ? 42.129 -8.201 -33.781 1.00 33.44 202 PRO A O 1
ATOM 1597 N N . TRP A 1 203 ? 42.831 -9.522 -35.442 1.00 36.25 203 TRP A N 1
ATOM 1598 C CA . TRP A 1 203 ? 41.707 -10.473 -35.437 1.00 36.25 203 TRP A CA 1
ATOM 1599 C C . TRP A 1 203 ? 41.778 -11.515 -34.303 1.00 36.25 203 TRP A C 1
ATOM 1601 O O . TRP A 1 203 ? 41.272 -12.627 -34.434 1.00 36.25 203 TRP A O 1
ATOM 1611 N N . TYR A 1 204 ? 42.351 -11.158 -33.154 1.00 36.69 204 TYR A N 1
ATOM 1612 C CA . TYR A 1 204 ? 42.279 -11.997 -31.959 1.00 36.69 204 TYR A CA 1
ATOM 1613 C C . TYR A 1 204 ? 41.018 -11.642 -31.170 1.00 36.69 204 TYR A C 1
ATOM 1615 O O . TYR A 1 204 ? 41.052 -10.855 -30.227 1.00 36.69 204 TYR A O 1
ATOM 1623 N N . VAL A 1 205 ? 39.892 -12.245 -31.552 1.00 35.84 205 VAL A N 1
ATOM 1624 C CA . VAL A 1 205 ? 38.800 -12.461 -30.601 1.00 35.84 205 VAL A CA 1
ATOM 1625 C C . VAL A 1 205 ? 39.252 -13.621 -29.723 1.00 35.84 205 VAL A C 1
ATOM 1627 O O . VAL A 1 205 ? 39.218 -14.779 -30.133 1.00 35.84 205 VAL A O 1
ATOM 1630 N N . ALA A 1 206 ? 39.737 -13.306 -28.523 1.00 32.59 206 ALA A N 1
ATOM 1631 C CA . ALA A 1 206 ? 39.738 -14.284 -27.451 1.00 32.59 206 ALA A CA 1
ATOM 1632 C C . ALA A 1 206 ? 38.283 -14.730 -27.267 1.00 32.59 206 ALA A C 1
ATOM 1634 O O . ALA A 1 206 ? 37.405 -13.910 -27.001 1.00 32.59 206 ALA A O 1
ATOM 1635 N N . SER A 1 207 ? 38.028 -16.018 -27.471 1.00 41.06 207 SER A N 1
ATOM 1636 C CA . SER A 1 207 ? 36.776 -16.645 -27.078 1.00 41.06 207 SER A CA 1
ATOM 1637 C C . SER A 1 207 ? 36.674 -16.540 -25.558 1.00 41.06 207 SER A C 1
ATOM 1639 O O . SER A 1 207 ? 37.264 -17.339 -24.837 1.00 41.06 207 SER A O 1
ATOM 1641 N N . SER A 1 208 ? 35.991 -15.510 -25.069 1.00 37.50 208 SER A N 1
ATOM 1642 C CA . SER A 1 208 ? 35.422 -15.495 -23.727 1.00 37.50 208 SER A CA 1
ATOM 1643 C C . SER A 1 208 ? 33.922 -15.639 -23.896 1.00 37.50 208 SER A C 1
ATOM 1645 O O . SER A 1 208 ? 33.266 -14.762 -24.464 1.00 37.50 208 SER A O 1
ATOM 1647 N N . ASP A 1 209 ? 33.424 -16.783 -23.452 1.00 32.84 209 ASP A N 1
ATOM 1648 C CA . ASP A 1 209 ? 32.029 -17.179 -23.465 1.00 32.84 209 ASP A CA 1
ATOM 1649 C C . ASP A 1 209 ? 31.094 -16.039 -23.044 1.00 32.84 209 ASP A C 1
ATOM 1651 O O . ASP A 1 209 ? 31.193 -15.485 -21.949 1.00 32.84 209 ASP A O 1
ATOM 1655 N N . VAL A 1 210 ? 30.131 -15.720 -23.907 1.00 44.44 210 VAL A N 1
ATOM 1656 C CA . VAL A 1 210 ? 28.946 -14.946 -23.532 1.00 44.44 210 VAL A CA 1
ATOM 1657 C C . VAL A 1 210 ? 27.927 -15.889 -22.895 1.00 44.44 210 VAL A C 1
ATOM 1659 O O . VAL A 1 210 ? 26.901 -16.215 -23.480 1.00 44.44 210 VAL A O 1
ATOM 1662 N N . SER A 1 211 ? 28.219 -16.322 -21.671 1.00 39.78 211 SER A N 1
ATOM 1663 C CA . SER A 1 211 ? 27.220 -16.888 -20.762 1.00 39.78 211 SER A CA 1
ATOM 1664 C C . SER A 1 211 ? 27.025 -15.923 -19.593 1.00 39.78 211 SER A C 1
ATOM 1666 O O . SER A 1 211 ? 27.837 -15.853 -18.678 1.00 39.78 211 SER A O 1
ATOM 1668 N N . SER A 1 212 ? 25.951 -15.136 -19.685 1.00 42.53 212 SER A N 1
ATOM 1669 C CA . SER A 1 212 ? 25.105 -14.657 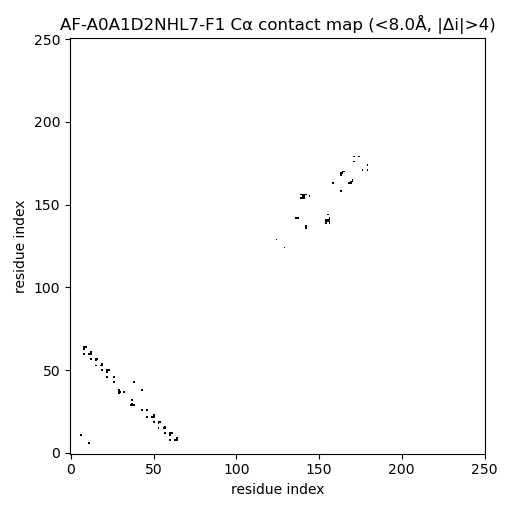-18.579 1.00 42.53 212 SER A CA 1
ATOM 1670 C C . SER A 1 212 ? 25.747 -14.524 -17.185 1.00 42.53 212 SER A C 1
ATOM 1672 O O . SER A 1 212 ? 25.759 -15.471 -16.404 1.00 42.53 212 SER A O 1
ATOM 1674 N N . SER A 1 213 ? 26.135 -13.302 -16.806 1.00 39.75 213 SER A N 1
ATOM 1675 C CA . SER A 1 213 ? 26.375 -12.927 -15.405 1.00 39.75 213 SER A CA 1
ATOM 1676 C C . SER A 1 213 ? 25.670 -11.610 -15.057 1.00 39.75 213 SER A C 1
ATOM 1678 O O . SER A 1 213 ? 26.247 -10.530 -15.026 1.00 39.75 213 SER A O 1
ATOM 1680 N N . VAL A 1 214 ? 24.368 -11.709 -14.780 1.00 42.44 214 VAL A N 1
ATOM 1681 C CA . VAL A 1 214 ? 23.592 -10.646 -14.108 1.00 42.44 214 VAL A CA 1
ATOM 1682 C C . VAL A 1 214 ? 23.339 -10.952 -12.624 1.00 42.44 214 VAL A C 1
ATOM 1684 O O . VAL A 1 214 ? 22.612 -10.224 -11.960 1.00 42.44 214 VAL A O 1
ATOM 1687 N N . SER A 1 215 ? 23.966 -11.992 -12.062 1.00 42.81 215 SER A N 1
ATOM 1688 C CA . SER A 1 215 ? 23.717 -12.430 -10.675 1.00 42.81 215 SER A CA 1
ATOM 1689 C C . SER A 1 215 ? 24.720 -11.912 -9.632 1.00 42.81 215 SER A C 1
ATOM 1691 O O . SER A 1 215 ? 24.592 -12.249 -8.461 1.00 42.81 215 SER A O 1
ATOM 1693 N N . SER A 1 216 ? 25.706 -11.090 -9.999 1.00 41.12 216 SER A N 1
ATOM 1694 C CA . SER A 1 216 ? 26.827 -10.730 -9.106 1.00 41.12 216 SER A CA 1
ATOM 1695 C C . SER A 1 216 ? 26.796 -9.308 -8.522 1.00 41.12 216 SER A C 1
ATOM 1697 O O . SER A 1 216 ? 27.734 -8.926 -7.829 1.00 41.12 216 SER A O 1
ATOM 1699 N N . LEU A 1 217 ? 25.724 -8.527 -8.715 1.00 40.88 217 LEU A N 1
ATOM 1700 C CA . LEU A 1 217 ? 25.632 -7.152 -8.184 1.00 40.88 217 LEU A CA 1
ATOM 1701 C C . LEU A 1 217 ? 24.982 -7.016 -6.790 1.00 40.88 217 LEU A C 1
ATOM 1703 O O . LEU A 1 217 ? 24.855 -5.898 -6.302 1.00 40.88 217 LEU A O 1
ATOM 1707 N N . PHE A 1 218 ? 24.624 -8.114 -6.113 1.00 44.19 218 PHE A N 1
ATOM 1708 C CA . PHE A 1 218 ? 23.991 -8.065 -4.777 1.00 44.19 218 PHE A CA 1
ATOM 1709 C C . PHE A 1 218 ? 24.807 -8.673 -3.625 1.00 44.19 218 PHE A C 1
ATOM 1711 O O . PHE A 1 218 ? 24.326 -8.725 -2.497 1.00 44.19 218 PHE A O 1
ATOM 1718 N N . ALA A 1 219 ? 26.054 -9.089 -3.846 1.00 38.88 219 ALA A N 1
ATOM 1719 C CA . ALA A 1 219 ? 26.867 -9.710 -2.801 1.00 38.88 219 ALA A CA 1
ATOM 1720 C C . ALA A 1 219 ? 27.889 -8.724 -2.215 1.00 38.88 219 ALA A C 1
ATOM 1722 O O . ALA A 1 219 ? 29.067 -8.825 -2.534 1.00 38.88 219 ALA A O 1
ATOM 1723 N N . ASN A 1 220 ? 27.448 -7.746 -1.408 1.00 40.88 220 ASN A N 1
ATOM 1724 C CA . ASN A 1 220 ? 28.317 -7.083 -0.416 1.00 40.88 220 ASN A CA 1
ATOM 1725 C C . ASN A 1 220 ? 27.543 -6.196 0.586 1.00 40.88 220 ASN A C 1
ATOM 1727 O O . ASN A 1 220 ? 27.760 -4.989 0.680 1.00 40.88 220 ASN A O 1
ATOM 1731 N N . ILE A 1 221 ? 26.664 -6.805 1.385 1.00 41.75 221 ILE A N 1
ATOM 1732 C CA . ILE A 1 221 ? 26.232 -6.227 2.668 1.00 41.75 221 ILE A CA 1
ATOM 1733 C C . ILE A 1 221 ? 26.541 -7.264 3.758 1.00 41.75 221 ILE A C 1
ATOM 1735 O O . ILE A 1 221 ? 26.068 -8.395 3.644 1.00 41.75 221 ILE A O 1
ATOM 1739 N N . PRO A 1 222 ? 27.350 -6.938 4.784 1.00 39.28 222 PRO A N 1
ATOM 1740 C CA . PRO A 1 222 ? 27.587 -7.836 5.904 1.00 39.28 222 PRO A CA 1
ATOM 1741 C C . PRO A 1 222 ? 26.454 -7.695 6.932 1.00 39.28 222 PRO A C 1
ATOM 1743 O O . PRO A 1 222 ? 26.221 -6.601 7.443 1.00 39.28 222 PRO A O 1
ATOM 1746 N N . GLU A 1 223 ? 25.787 -8.798 7.275 1.00 31.95 223 GLU A N 1
ATOM 1747 C CA . GLU A 1 223 ? 24.894 -8.885 8.440 1.00 31.95 223 GLU A CA 1
ATOM 1748 C C . GLU A 1 223 ? 25.222 -10.115 9.311 1.00 31.95 223 GLU A C 1
ATOM 1750 O O . GLU A 1 223 ? 25.846 -11.066 8.829 1.00 31.95 223 GLU A O 1
ATOM 1755 N N . PRO A 1 224 ? 24.886 -10.073 10.615 1.00 37.06 224 PRO A N 1
ATOM 1756 C CA . PRO A 1 224 ? 25.543 -10.860 11.643 1.00 37.06 224 PRO A CA 1
ATOM 1757 C C . PRO A 1 224 ? 24.947 -12.256 11.864 1.00 37.06 224 PRO A C 1
ATOM 1759 O O . PRO A 1 224 ? 23.781 -12.553 11.629 1.00 37.06 224 PRO A O 1
ATOM 1762 N N . THR A 1 225 ? 25.824 -13.083 12.419 1.00 40.56 225 THR A N 1
ATOM 1763 C CA . THR A 1 225 ? 25.694 -14.427 12.982 1.00 40.56 225 THR A CA 1
ATOM 1764 C C . THR A 1 225 ? 24.358 -14.768 13.661 1.00 40.56 225 THR A C 1
ATOM 1766 O O . THR A 1 225 ? 24.104 -14.287 14.761 1.00 40.56 225 THR A O 1
ATOM 1769 N N . VAL A 1 226 ? 23.626 -15.763 13.133 1.00 33.09 226 VAL A N 1
ATOM 1770 C CA . VAL A 1 226 ? 22.831 -16.720 13.936 1.00 33.09 226 VAL A CA 1
ATOM 1771 C C . VAL A 1 226 ? 22.884 -18.121 13.299 1.00 33.09 226 VAL A C 1
ATOM 1773 O O . VAL A 1 226 ? 22.692 -18.297 12.103 1.00 33.09 226 VAL A O 1
ATOM 1776 N N . ARG A 1 227 ? 23.195 -19.118 14.137 1.00 32.50 227 ARG A N 1
ATOM 1777 C CA . ARG A 1 227 ? 23.316 -20.564 13.864 1.00 32.50 227 ARG A CA 1
ATOM 1778 C C . ARG A 1 227 ? 21.996 -21.212 13.408 1.00 32.50 227 ARG A C 1
ATOM 1780 O O . ARG A 1 227 ? 20.966 -20.938 14.013 1.00 32.50 227 ARG A O 1
ATOM 1787 N N . GLY A 1 228 ? 22.065 -22.204 12.509 1.00 29.80 228 GLY A N 1
ATOM 1788 C CA . GLY A 1 228 ? 20.943 -23.121 12.239 1.00 29.80 228 GLY A CA 1
ATOM 1789 C C . GLY A 1 228 ? 21.181 -24.164 11.135 1.00 29.80 228 GLY A C 1
ATOM 1790 O O . GLY A 1 228 ? 20.857 -23.929 9.986 1.00 29.80 228 GLY A O 1
ATOM 1791 N N . ASN A 1 229 ? 21.769 -25.292 11.531 1.00 32.78 229 ASN A N 1
ATOM 1792 C CA . ASN A 1 229 ? 21.841 -26.642 10.942 1.00 32.78 229 ASN A CA 1
ATOM 1793 C C . ASN A 1 229 ? 21.029 -27.040 9.667 1.00 32.78 229 ASN A C 1
ATOM 1795 O O . ASN A 1 229 ? 19.812 -26.919 9.637 1.00 32.78 229 ASN A O 1
ATOM 1799 N N . THR A 1 230 ? 21.738 -27.731 8.751 1.00 34.66 230 THR A N 1
ATOM 1800 C CA . THR A 1 230 ? 21.379 -28.985 8.021 1.00 34.66 230 THR A CA 1
ATOM 1801 C C . THR A 1 230 ? 20.099 -29.054 7.165 1.00 34.66 230 THR A C 1
ATOM 1803 O O . THR A 1 230 ? 19.018 -29.212 7.717 1.00 34.66 230 THR A O 1
ATOM 1806 N N . ASN A 1 231 ? 20.207 -29.171 5.832 1.00 32.75 231 ASN A N 1
ATOM 1807 C CA . ASN A 1 231 ? 20.296 -30.446 5.085 1.00 32.75 231 ASN A CA 1
ATOM 1808 C C . ASN A 1 231 ? 20.131 -30.265 3.561 1.00 32.75 231 ASN A C 1
ATOM 1810 O O . ASN A 1 231 ? 19.647 -29.250 3.075 1.00 32.75 231 ASN A O 1
ATOM 1814 N N . HIS A 1 232 ? 20.632 -31.285 2.872 1.00 35.62 232 HIS A N 1
ATOM 1815 C CA . HIS A 1 232 ? 20.854 -31.505 1.446 1.00 35.62 232 HIS A CA 1
ATOM 1816 C C . HIS A 1 232 ? 19.576 -31.996 0.730 1.00 35.62 232 HIS A C 1
ATOM 1818 O O . HIS A 1 232 ? 18.716 -32.579 1.383 1.00 35.62 232 HIS A O 1
ATOM 1824 N N . ASP A 1 233 ? 19.573 -31.848 -0.601 1.00 37.88 233 ASP A N 1
ATOM 1825 C CA . ASP A 1 233 ? 18.766 -32.566 -1.609 1.00 37.88 233 ASP A CA 1
ATOM 1826 C C . ASP A 1 233 ? 17.328 -32.094 -1.866 1.00 37.88 233 ASP A C 1
ATOM 1828 O O . ASP A 1 233 ? 16.434 -32.330 -1.070 1.00 37.88 233 ASP A O 1
ATOM 1832 N N . ASP A 1 234 ? 17.122 -31.476 -3.038 1.00 43.88 234 ASP A N 1
ATOM 1833 C CA . ASP A 1 234 ? 16.156 -31.955 -4.038 1.00 43.88 234 ASP A CA 1
ATOM 1834 C C . ASP A 1 234 ? 16.409 -31.260 -5.393 1.00 43.88 234 ASP A C 1
ATOM 1836 O O . ASP A 1 234 ? 16.360 -30.037 -5.529 1.00 43.88 234 ASP A O 1
ATOM 1840 N N . VAL A 1 235 ? 16.739 -32.059 -6.411 1.00 52.88 235 VAL A N 1
ATOM 1841 C CA . VAL A 1 235 ? 16.841 -31.657 -7.823 1.00 52.88 235 VAL A CA 1
ATOM 1842 C C . VAL A 1 235 ? 15.550 -32.079 -8.520 1.00 52.88 235 VAL A C 1
ATOM 1844 O O . VAL A 1 235 ? 15.385 -33.245 -8.875 1.00 52.88 235 VAL A O 1
ATOM 1847 N N . GLU A 1 236 ? 14.626 -31.138 -8.718 1.00 49.41 236 GLU A N 1
ATOM 1848 C CA . GLU A 1 236 ? 13.390 -31.390 -9.464 1.00 49.41 236 GLU A CA 1
ATOM 1849 C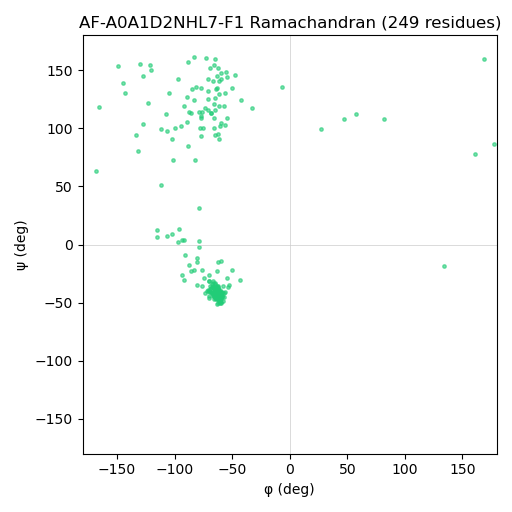 C . GLU A 1 236 ? 13.645 -31.377 -10.978 1.00 49.41 236 GLU A C 1
ATOM 1851 O O . GLU A 1 236 ? 13.991 -30.369 -11.597 1.00 49.41 236 GLU A O 1
ATOM 1856 N N . VAL A 1 237 ? 13.461 -32.551 -11.578 1.00 49.38 237 VAL A N 1
ATOM 1857 C CA . VAL A 1 237 ? 13.425 -32.789 -13.020 1.00 49.38 237 VAL A CA 1
ATOM 1858 C C . VAL A 1 237 ? 12.176 -32.146 -13.634 1.00 49.38 237 VAL A C 1
ATOM 1860 O O . VAL A 1 237 ? 11.049 -32.569 -13.385 1.00 49.38 237 VAL A O 1
ATOM 1863 N N . MET A 1 238 ? 12.366 -31.123 -14.468 1.00 44.41 238 MET A N 1
ATOM 1864 C CA . MET A 1 238 ? 11.274 -30.477 -15.200 1.00 44.41 238 MET A CA 1
ATOM 1865 C C . MET A 1 238 ? 10.776 -31.376 -16.337 1.00 44.41 238 MET A C 1
ATOM 1867 O O . MET A 1 238 ? 11.517 -31.686 -17.270 1.00 44.41 238 MET A O 1
ATOM 1871 N N . SER A 1 239 ? 9.508 -31.782 -16.268 1.00 45.25 239 SER A N 1
ATOM 1872 C CA . SER A 1 239 ? 8.826 -32.440 -17.384 1.00 45.25 239 SER A CA 1
ATOM 1873 C C . SER A 1 239 ? 8.323 -31.406 -18.387 1.00 45.25 239 SER A C 1
ATOM 1875 O O . SER A 1 239 ? 7.744 -30.388 -18.024 1.00 45.25 239 SER A O 1
ATOM 1877 N N . THR A 1 240 ? 8.545 -31.708 -19.660 1.00 50.09 240 THR A N 1
ATOM 1878 C CA . THR A 1 240 ? 8.041 -30.998 -20.833 1.00 50.09 240 THR A CA 1
ATOM 1879 C C . THR A 1 240 ? 6.563 -31.320 -21.072 1.00 50.09 240 THR A C 1
ATOM 1881 O O . THR A 1 240 ? 6.253 -32.449 -21.461 1.00 50.09 240 THR A O 1
ATOM 1884 N N . ASP A 1 241 ? 5.657 -30.352 -20.936 1.00 47.09 241 ASP A N 1
ATOM 1885 C CA . ASP A 1 241 ? 4.288 -30.447 -21.449 1.00 47.09 241 ASP A CA 1
ATOM 1886 C C . ASP A 1 241 ? 4.145 -29.637 -22.749 1.00 47.09 241 ASP A C 1
ATOM 1888 O O . ASP A 1 241 ? 3.846 -28.449 -22.801 1.00 47.09 241 ASP A O 1
ATOM 1892 N N . SER A 1 242 ? 4.378 -30.320 -23.868 1.00 40.53 242 SER A N 1
ATOM 1893 C CA . SER A 1 242 ? 3.987 -29.814 -25.183 1.00 40.53 242 SER A CA 1
ATOM 1894 C C . SER A 1 242 ? 2.483 -30.008 -25.375 1.00 40.53 242 SER A C 1
ATOM 1896 O O . SER A 1 242 ? 2.035 -31.127 -25.605 1.00 40.53 242 SER A O 1
ATOM 1898 N N . SER A 1 243 ? 1.708 -28.923 -25.350 1.00 40.75 243 SER A N 1
ATOM 1899 C CA . SER A 1 243 ? 0.332 -28.908 -25.865 1.00 40.75 243 SER A CA 1
ATOM 1900 C C . SER A 1 243 ? 0.283 -28.143 -27.187 1.00 40.75 243 SER A C 1
ATOM 1902 O O . SER A 1 243 ? 0.211 -26.918 -27.216 1.00 40.75 243 SER A O 1
ATOM 1904 N N . SER A 1 244 ? 0.325 -28.879 -28.301 1.00 41.62 244 SER A N 1
ATOM 1905 C CA . SER A 1 244 ? -0.039 -28.364 -29.626 1.00 41.62 244 SER A CA 1
ATOM 1906 C C . SER A 1 244 ? -1.550 -28.501 -29.808 1.00 41.62 244 SER A C 1
ATOM 1908 O O . SER A 1 244 ? -2.057 -29.617 -29.892 1.00 41.62 244 SER A O 1
ATOM 1910 N N . SER A 1 245 ? -2.271 -27.381 -29.877 1.00 44.84 245 SER A N 1
ATOM 1911 C CA . SER A 1 245 ? -3.673 -27.377 -30.309 1.00 44.84 245 SER A CA 1
ATOM 1912 C C . SER A 1 245 ? -3.733 -27.256 -31.828 1.00 44.84 245 SER A C 1
ATOM 1914 O O . SER A 1 245 ? -3.318 -26.257 -32.411 1.00 44.84 245 SER A O 1
ATOM 1916 N N . SER A 1 246 ? -4.221 -28.323 -32.456 1.00 42.94 246 SER A N 1
ATOM 1917 C CA . SER A 1 246 ? -4.566 -28.400 -33.870 1.00 42.94 246 SER A CA 1
ATOM 1918 C C . SER A 1 246 ? -5.907 -27.694 -34.085 1.00 42.94 246 SER A C 1
ATOM 1920 O O . SER A 1 246 ? -6.936 -28.184 -33.626 1.00 42.94 246 SER A O 1
ATOM 1922 N N . SER A 1 247 ? -5.900 -26.541 -34.756 1.00 51.69 247 SER A N 1
ATOM 1923 C CA . SER A 1 247 ? -7.130 -25.888 -35.213 1.00 51.69 247 SER A CA 1
ATOM 1924 C C . SER A 1 247 ? -7.417 -26.311 -36.646 1.00 51.69 247 SER A C 1
ATOM 1926 O O . SER A 1 247 ? -6.796 -25.835 -37.595 1.00 51.69 247 SER A O 1
ATOM 1928 N N . SER A 1 248 ? -8.361 -27.237 -36.770 1.00 55.06 248 SER A N 1
ATOM 1929 C CA . SER A 1 248 ? -9.129 -27.492 -37.979 1.00 55.06 248 SER A CA 1
ATOM 1930 C C . SER A 1 248 ? -10.394 -26.641 -37.877 1.00 55.06 248 SER A C 1
ATOM 1932 O O . SER A 1 248 ? -11.151 -26.816 -36.927 1.00 55.06 248 SER A O 1
ATOM 1934 N N . ASP A 1 249 ? -10.616 -25.717 -38.811 1.00 58.44 249 ASP A N 1
ATOM 1935 C CA . ASP A 1 249 ? -11.969 -25.233 -39.079 1.00 58.44 249 ASP A CA 1
ATOM 1936 C C . ASP A 1 249 ? -12.150 -24.933 -40.565 1.00 58.44 249 ASP A C 1
ATOM 1938 O O . ASP A 1 249 ? -11.246 -24.457 -41.254 1.00 58.44 249 ASP A O 1
ATOM 1942 N N . SER A 1 250 ? -13.323 -25.328 -41.034 1.00 58.59 250 SER A N 1
ATOM 1943 C CA . SER A 1 250 ? -13.748 -25.413 -42.420 1.00 58.59 250 SER A CA 1
ATOM 1944 C C . SER A 1 250 ? -14.690 -24.254 -42.722 1.00 58.59 250 SER A C 1
ATOM 1946 O O . SER A 1 250 ? -15.676 -24.104 -42.006 1.00 58.59 250 SER A O 1
ATOM 1948 N N . GLN A 1 251 ? -14.449 -23.513 -43.807 1.00 47.25 251 GLN A N 1
ATOM 1949 C CA . GLN A 1 251 ? -15.474 -22.977 -44.719 1.00 47.25 251 GLN A CA 1
ATOM 1950 C C . GLN A 1 251 ? -14.835 -22.333 -45.950 1.00 47.25 251 GLN A C 1
ATOM 1952 O O . GLN A 1 251 ? -13.854 -21.576 -45.783 1.00 47.25 251 GLN A O 1
#

Solvent-accessible surface area (backbone atoms only — not comparable to full-atom values): 16223 Å² total; per-residue (Å²): 135,84,73,79,84,65,78,50,72,67,58,51,52,50,52,50,51,54,50,51,52,51,53,51,49,54,54,50,54,48,68,70,40,56,92,89,67,47,65,53,75,67,56,54,50,50,54,52,52,50,52,53,52,50,52,52,52,44,52,54,53,49,53,53,52,52,55,49,51,56,51,51,52,53,50,52,52,50,52,52,50,52,53,50,50,52,51,52,51,52,52,51,54,51,52,52,53,53,52,50,55,53,49,52,51,51,52,51,52,49,50,55,51,49,54,50,49,52,53,44,64,76,60,65,75,57,67,68,56,53,51,52,50,50,50,47,49,64,73,60,24,44,96,63,88,57,98,80,74,51,101,82,56,77,53,48,82,63,86,49,74,65,57,50,57,70,28,72,72,41,50,57,72,77,42,62,73,78,58,54,63,67,74,64,58,79,84,87,73,86,78,97,72,88,74,80,85,80,77,85,73,81,89,74,75,76,90,69,80,92,70,88,81,86,81,74,86,76,84,85,76,93,78,83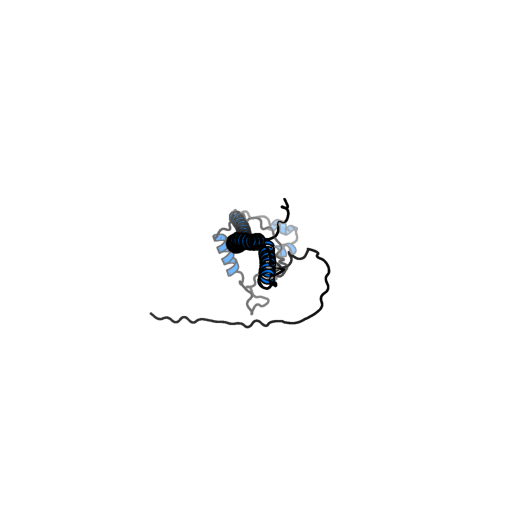,92,80,90,82,82,89,87,83,90,86,85,84,82,83,80,87,83,86,80,82,83,85,85,82,84,89,135

Sequence (251 aa):
MSTPRGLSTKEKLLGIVDDVETIVKELLETTIAQKQDKLSHGEQSQIIQLLMSKNDDFKSTLNLACEQQEIDQKMLQLASEVYKHDQEIQMLQKHLKEADTLLSTALFQAKQKLDQIQKAQTHQVGSEDLIRFAHRISSTNAVAAPATWAPGDPRRPYPTDIEMRMGLLARINDMPISQVLENMAPSTRGGEHQYPNFTQQPWYVASSDVSSSVSSLFANIPEPTVRGNTNHDDVEVMSTDSSSSSSSDSQ

Mean predicted aligned error: 20.43 Å

Organism: Orchesella cincta (NCBI:txid48709)

pLDDT: mean 73.06, std 23.14, range [29.8, 98.5]

Secondary structure (DSSP, 8-state):
-----PPPHHHHHHHHHHHHHHHHHHHHHHHHS-TTSPPPHHHHHHHHHHHHHHHHHHHHHHHHHHHHHHHHHHHHHHHHHHHHHHHHHHHHHHHHHHHHHHHHHHHHHHHHHHHHHHHHHHTPPPHHHHHHHHHHHHHHS-SS--TT--TT-TT-SS--HHHHHHSHHHHHHHS-HHHHHHHTS-----------------------------S-SS---------------------------------

Nearest PDB structures (foldseek):
  8iyj-assembly1_R0  TM=8.849E-01  e=2.445E+00  Mus musculus
  6xj1-assembly1_A  TM=4.681E-01  e=8.414E+00  Schizosaccharomyces pombe 972h-

InterPro domains:
  IPR019258 Mediator complex, subunit Med4 [PF10018] (46-173)
  IPR019258 Mediator complex, subunit Med4 [PTHR13208] (5-249)

Radius of gyration: 51.15 Å; Cα contacts (8 Å, |Δi|>4): 51; chains: 1; bounding box: 112×48×133 Å